Protein AF-A0A815CMQ1-F1 (afdb_monomer_lite)

Organism: NCBI:txid1234261

Foldseek 3Di:
DDPPPDPQDPVNLVVVLVVVVVVLCVPPVPALVSQQVVLVSQCVSCVPDPVSVPDDDSSVVVVCCCCVVVVDDDDDLDDDDDPDPALVRVQVVVVVSCVVVVNPLQPDPFDDDPDCNQVDDPDHTGPLVVDLLSVLVVLLCVVLVVLVVVLVVQCPDPPQDLLNNCVSLVVSLVVLVVCLVVLPSDDVSVVSLVVDDPVSSVVSSVVSSVVSVVVSVVSCVVCVVLVQQSVLCNCVPDPPLLPDDLVSVVSNCVSVVPPDDDSVVVVVVSVQVSVVVVVCVVVVHDPVCVVVVPPPPDPPDPDDDD

Secondary structure (DSSP, 8-state):
---------HHHHHHHHHHHHHHHHHHHTTSHHHHHHHHHHHHHH-TT-HHHHH---HHHHHHHIIIIIS------------S--SHHHHHHHHHHHHHHTT--GGG------S-GGGTSSSS-S-HHHHSHHHHHHHHHHHHHHHHHHHHHHHHTSTT--HHHHHHHHHHHHHHHHHHHHTT---HHHHHHHHHS-HHHHHHHHHHHHHHHHHHHHHHHHHHGGGHHHHHHHGGGG-S-GGG--HHHHHHHHHHHT-TT--HHHHHHHHHHHHHHHHHHHHTT--GGGGGGTS--S---------

Sequence (306 aa):
MDELIIPVGELDKVSAAGTVFVYHGVKHSHSYVSQACTVNIVKKIFPDCTSGHNISCGKTKSHEICCNVLGVKRGLIGFIEQATETAIGIKNMLKGVLTENDVDLKKIVSLGANNTNMNYGCNHSVYFFQSHDGQCVLYFLQNILFDLQRSNLQLQRTNTTIVDLLRIIGSLVTSLQRRIDTNYFGFKSKQILNELPKEKKDALSKSFLTYIQRIIQYITNYFDQNRELYEAVSFLSKTDIDNIEFDCLINCIFALIVDGVELDLLFIDYNEILSTLKIIKRSGRSLRDLTLVLPSGVKNDPTVEN

pLDDT: mean 70.33, std 16.04, range [30.31, 96.0]

Structure (mmCIF, N/CA/C/O backbone):
data_AF-A0A815CMQ1-F1
#
_entry.id   AF-A0A815CMQ1-F1
#
loop_
_atom_site.group_PDB
_atom_site.id
_atom_site.type_symbol
_atom_site.label_atom_id
_atom_site.label_alt_id
_atom_site.label_comp_id
_atom_site.label_asym_id
_atom_site.label_entity_id
_atom_site.label_seq_id
_atom_site.pdbx_PDB_ins_code
_atom_site.Cartn_x
_atom_site.Cartn_y
_atom_site.Cartn_z
_atom_site.occupancy
_atom_site.B_iso_or_equiv
_atom_site.auth_seq_id
_atom_site.auth_comp_id
_atom_site.auth_asym_id
_atom_site.auth_atom_id
_atom_site.pdbx_PDB_model_num
ATOM 1 N N . MET A 1 1 ? 41.322 42.174 9.732 1.00 35.56 1 MET A N 1
ATOM 2 C CA . MET A 1 1 ? 41.006 40.751 9.963 1.00 35.56 1 MET A CA 1
ATOM 3 C C . MET A 1 1 ? 39.825 40.466 9.072 1.00 35.56 1 MET A C 1
ATOM 5 O O . MET A 1 1 ? 38.698 40.706 9.477 1.00 35.56 1 MET A O 1
ATOM 9 N N . ASP A 1 2 ? 40.117 40.106 7.829 1.00 33.75 2 ASP A N 1
ATOM 10 C CA . ASP A 1 2 ? 39.096 39.777 6.845 1.00 33.75 2 ASP A CA 1
ATOM 11 C C . ASP A 1 2 ? 38.682 38.327 7.091 1.00 33.75 2 ASP A C 1
ATOM 13 O O . ASP A 1 2 ? 39.520 37.422 7.058 1.00 33.75 2 ASP A O 1
ATOM 17 N N . GLU A 1 3 ? 37.412 38.119 7.440 1.00 36.62 3 GLU A N 1
ATOM 18 C CA . GLU A 1 3 ? 36.846 36.783 7.582 1.00 36.62 3 GLU A CA 1
ATOM 19 C C . GLU A 1 3 ? 36.929 36.070 6.232 1.00 36.62 3 GLU A C 1
ATOM 21 O O . GLU A 1 3 ? 36.379 36.510 5.221 1.00 36.62 3 GLU A O 1
ATOM 26 N N . LEU A 1 4 ? 37.667 34.965 6.228 1.00 32.72 4 LEU A N 1
ATOM 27 C CA . LEU A 1 4 ? 37.841 34.078 5.093 1.00 32.72 4 LEU A CA 1
ATOM 28 C C . LEU A 1 4 ? 36.477 33.448 4.755 1.00 32.72 4 LEU A C 1
ATOM 30 O O . LEU A 1 4 ? 36.091 32.436 5.338 1.00 32.72 4 LEU A O 1
ATOM 34 N N . ILE A 1 5 ? 35.721 34.057 3.837 1.00 42.12 5 ILE A N 1
ATOM 35 C CA . ILE A 1 5 ? 34.498 33.460 3.288 1.00 42.12 5 ILE A CA 1
ATOM 36 C C . ILE A 1 5 ? 34.929 32.287 2.406 1.00 42.12 5 ILE A C 1
ATOM 38 O O . ILE A 1 5 ? 35.302 32.454 1.245 1.00 42.12 5 ILE A O 1
ATOM 42 N N . ILE A 1 6 ? 34.914 31.089 2.985 1.00 40.53 6 ILE A N 1
ATOM 43 C CA . ILE A 1 6 ? 35.144 29.842 2.261 1.00 40.53 6 ILE A CA 1
ATOM 44 C C . ILE A 1 6 ? 33.941 29.633 1.324 1.00 40.53 6 ILE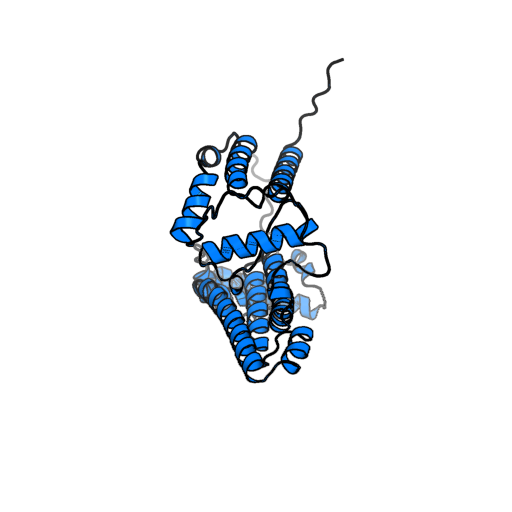 A C 1
ATOM 46 O O . ILE A 1 6 ? 32.801 29.627 1.799 1.00 40.53 6 ILE A O 1
ATOM 50 N N . PRO A 1 7 ? 34.144 29.482 0.004 1.00 44.56 7 PRO A N 1
ATOM 51 C CA . PRO A 1 7 ? 33.051 29.230 -0.921 1.00 44.56 7 PRO A CA 1
ATOM 52 C C . PRO A 1 7 ? 32.410 27.879 -0.592 1.00 44.56 7 PRO A C 1
ATOM 54 O O . PRO A 1 7 ? 33.026 26.826 -0.730 1.00 44.56 7 PRO A O 1
ATOM 57 N N . VAL A 1 8 ? 31.159 27.930 -0.136 1.00 53.69 8 VAL A N 1
ATOM 58 C CA . VAL A 1 8 ? 30.329 26.757 0.152 1.00 53.69 8 VAL A CA 1
ATOM 59 C C . VAL A 1 8 ? 30.129 25.984 -1.154 1.00 53.69 8 VAL A C 1
ATOM 61 O O . VAL A 1 8 ? 29.538 26.518 -2.101 1.00 53.69 8 VAL A O 1
ATOM 64 N N . GLY A 1 9 ? 30.646 24.754 -1.220 1.00 54.78 9 GLY A N 1
ATOM 65 C CA . GLY A 1 9 ? 30.544 23.902 -2.406 1.00 54.78 9 GLY A CA 1
ATOM 66 C C . GLY A 1 9 ? 29.086 23.587 -2.753 1.00 54.78 9 GLY A C 1
ATOM 67 O O . GLY A 1 9 ? 28.202 23.663 -1.898 1.00 54.78 9 GLY A O 1
ATOM 68 N N . GLU A 1 10 ? 28.794 23.216 -4.004 1.00 54.09 10 GLU A N 1
ATOM 69 C CA . GLU A 1 10 ? 27.423 22.843 -4.405 1.00 54.09 10 GLU A CA 1
ATOM 70 C C . GLU A 1 10 ? 26.826 21.743 -3.516 1.00 54.09 10 GLU A C 1
ATOM 72 O O . GLU A 1 10 ? 25.651 21.802 -3.155 1.00 54.09 10 GLU A O 1
ATOM 77 N N . LEU A 1 11 ? 27.654 20.788 -3.087 1.00 46.81 11 LEU A N 1
ATOM 78 C CA . LEU A 1 11 ? 27.257 19.696 -2.201 1.00 46.81 11 LEU A CA 1
ATOM 79 C C . LEU A 1 11 ? 26.764 20.193 -0.828 1.00 46.81 11 LEU A C 1
ATOM 81 O O . LEU A 1 11 ? 25.797 19.661 -0.275 1.00 46.81 11 LEU A O 1
ATOM 85 N N . ASP A 1 12 ? 27.375 21.255 -0.306 1.00 56.06 12 ASP A N 1
ATOM 86 C CA . ASP A 1 12 ? 26.998 21.867 0.969 1.00 56.06 12 ASP A CA 1
ATOM 87 C C . ASP A 1 12 ? 25.706 22.684 0.833 1.00 56.06 12 ASP A C 1
ATOM 89 O O . ASP A 1 12 ? 24.865 22.676 1.735 1.00 56.06 12 ASP A O 1
ATOM 93 N N . LYS A 1 13 ? 25.479 23.323 -0.325 1.00 55.69 13 LYS A N 1
ATOM 94 C CA . LYS A 1 13 ? 24.212 24.010 -0.635 1.00 55.69 13 LYS A CA 1
ATOM 95 C C . LYS A 1 13 ? 23.047 23.026 -0.750 1.00 55.69 13 LYS A C 1
ATOM 97 O O . LYS A 1 13 ? 21.972 23.291 -0.211 1.00 55.69 13 LYS A O 1
ATOM 102 N N . VAL A 1 14 ? 23.261 21.875 -1.390 1.00 54.22 14 VAL A N 1
ATOM 103 C CA . VAL A 1 14 ? 22.263 20.795 -1.494 1.00 54.22 14 VAL A CA 1
ATOM 104 C C . VAL A 1 14 ? 21.955 20.204 -0.116 1.00 54.22 14 VAL A C 1
ATOM 106 O O . VAL A 1 14 ? 20.787 20.015 0.233 1.00 54.22 14 VAL A O 1
ATOM 109 N N . SER A 1 15 ? 22.980 19.986 0.708 1.00 53.97 15 SER A N 1
ATOM 110 C CA . SER A 1 15 ? 22.823 19.473 2.076 1.00 53.97 15 SER A CA 1
ATOM 111 C C . SER A 1 15 ? 22.079 20.460 2.983 1.00 53.97 15 SER A C 1
ATOM 113 O O . SER A 1 15 ? 21.183 20.069 3.741 1.00 53.97 15 SER A O 1
ATOM 115 N N . ALA A 1 16 ? 22.377 21.757 2.867 1.00 61.91 16 ALA A N 1
ATOM 116 C CA . ALA A 1 16 ? 21.662 22.816 3.573 1.00 61.91 16 ALA A CA 1
ATOM 117 C C . ALA A 1 16 ? 20.195 22.911 3.122 1.00 61.91 16 ALA A C 1
ATOM 119 O O . ALA A 1 16 ? 19.297 22.971 3.962 1.00 61.91 16 ALA A O 1
ATOM 120 N N . ALA A 1 17 ? 19.932 22.846 1.814 1.00 61.00 17 ALA A N 1
ATOM 121 C CA . ALA A 1 17 ? 18.579 22.828 1.262 1.00 61.00 17 ALA A CA 1
ATOM 122 C C . ALA A 1 17 ? 17.765 21.632 1.780 1.00 61.00 17 ALA A C 1
ATOM 124 O O . ALA A 1 17 ? 16.649 21.810 2.275 1.00 61.00 17 ALA A O 1
ATOM 125 N N . GLY A 1 18 ? 18.342 20.427 1.739 1.00 52.53 18 GLY A N 1
ATOM 126 C CA . GLY A 1 18 ? 17.726 19.216 2.280 1.00 52.53 18 GLY A CA 1
ATOM 127 C C . GLY A 1 18 ? 17.406 19.345 3.771 1.00 52.53 18 GLY A C 1
ATOM 128 O O . GLY A 1 18 ? 16.288 19.053 4.196 1.00 52.53 18 GLY A O 1
ATOM 129 N N . THR A 1 19 ? 18.341 19.879 4.558 1.00 61.12 19 THR A N 1
ATOM 130 C CA . THR A 1 19 ? 18.153 20.106 6.000 1.00 61.12 19 THR A CA 1
ATOM 131 C C . THR A 1 19 ? 17.042 21.120 6.283 1.00 61.12 19 THR A C 1
ATOM 133 O O . THR A 1 19 ? 16.220 20.901 7.174 1.00 61.12 19 THR A O 1
ATOM 136 N N . VAL A 1 20 ? 16.955 22.201 5.502 1.00 66.19 20 VAL A N 1
ATOM 137 C CA . VAL A 1 20 ? 15.889 23.209 5.624 1.00 66.19 20 VAL A CA 1
ATOM 138 C C . VAL A 1 20 ? 14.520 22.612 5.297 1.00 66.19 20 VAL A C 1
ATOM 140 O O . VAL A 1 20 ? 13.564 22.878 6.025 1.00 66.19 20 VAL A O 1
ATOM 143 N N . PHE A 1 21 ? 14.406 21.761 4.271 1.00 64.62 21 PHE A N 1
ATOM 144 C CA . PHE A 1 21 ? 13.151 21.065 3.966 1.00 64.62 21 PHE A CA 1
ATOM 145 C C . PHE A 1 21 ? 12.743 20.080 5.064 1.00 64.62 21 PHE A C 1
ATOM 147 O O . PHE A 1 21 ? 11.569 20.046 5.436 1.00 64.62 21 PHE A O 1
ATOM 154 N N . VAL A 1 22 ? 13.694 19.323 5.620 1.00 58.47 22 VAL A N 1
ATOM 155 C CA . VAL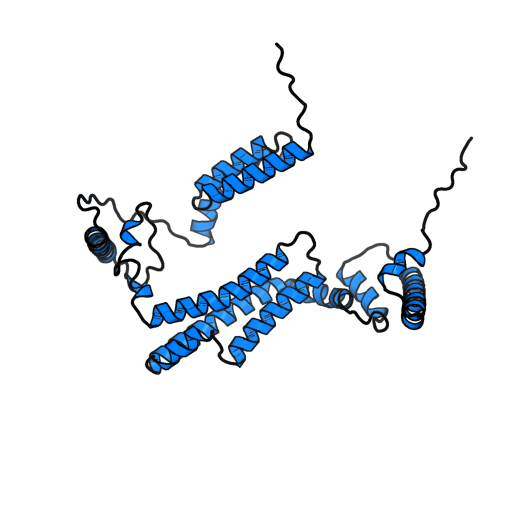 A 1 22 ? 13.437 18.401 6.738 1.00 58.47 22 VAL A CA 1
ATOM 156 C C . VAL A 1 22 ? 12.994 19.174 7.981 1.00 58.47 22 VAL A C 1
ATOM 158 O O . VAL A 1 22 ? 11.966 18.845 8.571 1.00 58.47 22 VAL A O 1
ATOM 161 N N . TYR A 1 23 ? 13.703 20.246 8.346 1.00 65.56 23 TYR A N 1
ATOM 162 C CA . TYR A 1 23 ? 13.331 21.103 9.472 1.00 65.56 23 TYR A CA 1
ATOM 163 C C . TYR A 1 23 ? 11.943 21.722 9.277 1.00 65.56 23 TYR A C 1
ATOM 165 O O . TYR A 1 23 ? 11.101 21.665 10.175 1.00 65.56 23 TYR A O 1
ATOM 173 N N . HIS A 1 24 ? 11.675 22.264 8.086 1.00 63.94 24 HIS A N 1
ATOM 174 C CA . HIS A 1 24 ? 10.390 22.869 7.743 1.00 63.94 24 HIS A CA 1
ATOM 175 C C . HIS A 1 24 ? 9.242 21.853 7.794 1.00 63.94 24 HIS A C 1
ATOM 177 O O . HIS A 1 24 ? 8.204 22.121 8.402 1.00 63.94 24 HIS A O 1
ATOM 183 N N . GLY A 1 25 ? 9.443 20.660 7.228 1.00 55.28 25 GLY A N 1
ATOM 184 C CA . GLY A 1 25 ? 8.478 19.563 7.274 1.00 55.28 25 GLY A CA 1
ATOM 185 C C . GLY A 1 25 ? 8.174 19.107 8.703 1.00 55.28 25 GLY A C 1
ATOM 186 O O . GLY A 1 25 ? 7.009 18.978 9.074 1.00 55.28 25 GLY A O 1
ATOM 187 N N . VAL A 1 26 ? 9.197 18.936 9.543 1.00 58.94 26 VAL A N 1
ATOM 188 C CA . VAL A 1 26 ? 9.023 18.496 10.938 1.00 58.94 26 VAL A CA 1
ATOM 189 C C . VAL A 1 26 ? 8.358 19.574 11.800 1.00 58.94 26 VAL A C 1
ATOM 191 O O . VAL A 1 26 ? 7.485 19.256 12.603 1.00 58.94 26 VAL A O 1
ATOM 194 N N . LYS A 1 27 ? 8.717 20.854 11.636 1.00 55.81 27 LYS A N 1
ATOM 195 C CA . LYS A 1 27 ? 8.181 21.943 12.472 1.00 55.81 27 LYS A CA 1
ATOM 196 C C . LYS A 1 27 ? 6.810 22.457 12.044 1.00 55.81 27 LYS A C 1
ATOM 198 O O . LYS A 1 27 ? 6.057 22.909 12.903 1.00 55.81 27 LYS A O 1
ATOM 203 N N . HIS A 1 28 ? 6.475 22.406 10.755 1.00 60.66 28 HIS A N 1
ATOM 204 C CA . HIS A 1 28 ? 5.278 23.067 10.229 1.00 60.66 28 HIS A CA 1
ATOM 205 C C . HIS A 1 28 ? 4.260 22.129 9.554 1.00 60.66 28 HIS A C 1
ATOM 207 O O . HIS A 1 28 ? 3.240 22.618 9.078 1.00 60.66 28 HIS A O 1
ATOM 213 N N . SER A 1 29 ? 4.432 20.803 9.540 1.00 57.69 29 SER A N 1
ATOM 214 C CA . SER A 1 29 ? 3.569 19.860 8.784 1.00 57.69 29 SER A CA 1
ATOM 215 C C . SER A 1 29 ? 2.053 19.909 9.053 1.00 57.69 29 SER A C 1
ATOM 217 O O . SER A 1 29 ? 1.283 19.404 8.239 1.00 57.69 29 SER A O 1
ATOM 219 N N . HIS A 1 30 ? 1.578 20.547 10.125 1.00 57.31 30 HIS A N 1
ATOM 220 C CA . HIS A 1 30 ? 0.171 20.474 10.543 1.00 57.31 30 HIS A CA 1
ATOM 221 C C . HIS A 1 30 ? -0.747 21.621 10.073 1.00 57.31 30 HIS A C 1
ATOM 223 O O . HIS A 1 30 ? -1.901 21.690 10.494 1.00 57.31 30 HIS A O 1
ATOM 229 N N . SER A 1 31 ? -0.298 22.535 9.203 1.00 67.94 31 SER A N 1
ATOM 230 C CA . SER A 1 31 ? -1.121 23.679 8.763 1.00 67.94 31 SER A CA 1
ATOM 231 C C . SER A 1 31 ? -0.942 24.023 7.288 1.00 67.94 31 SER A C 1
ATOM 233 O O . SER A 1 31 ? 0.154 23.919 6.762 1.00 67.94 31 SER A O 1
ATOM 235 N N . TYR A 1 32 ? -1.977 24.561 6.627 1.00 60.91 32 TYR A N 1
ATOM 236 C CA . TYR A 1 32 ? -1.850 25.120 5.269 1.00 60.91 32 TYR A CA 1
ATOM 237 C C . TYR A 1 32 ? -0.868 26.298 5.194 1.00 60.91 32 TYR A C 1
ATOM 239 O O . TYR A 1 32 ? -0.381 26.634 4.118 1.00 60.91 32 TYR A O 1
ATOM 247 N N . VAL A 1 33 ? -0.549 26.925 6.331 1.00 66.31 33 VAL A N 1
ATOM 248 C CA . VAL A 1 33 ? 0.496 27.955 6.418 1.00 66.31 33 VAL A CA 1
ATOM 249 C C . VAL A 1 33 ? 1.864 27.381 6.044 1.00 66.31 33 VAL A C 1
ATOM 251 O O . VAL A 1 33 ? 2.657 28.075 5.412 1.00 66.31 33 VAL A O 1
ATOM 254 N N . SER A 1 34 ? 2.110 26.098 6.322 1.00 70.00 34 SER A N 1
ATOM 255 C CA . SER A 1 34 ? 3.357 25.437 5.941 1.00 70.00 34 SER A CA 1
ATOM 256 C C . SER A 1 34 ? 3.546 25.388 4.438 1.00 70.00 34 SER A C 1
ATOM 258 O O . SER A 1 34 ? 4.664 25.572 3.981 1.00 70.00 34 SER A O 1
ATOM 260 N N . GLN A 1 35 ? 2.459 25.270 3.673 1.00 69.25 35 GLN A N 1
ATOM 261 C CA . GLN A 1 35 ? 2.492 25.268 2.215 1.00 69.25 35 GLN A CA 1
ATOM 262 C C . GLN A 1 35 ? 2.824 26.652 1.647 1.00 69.25 35 GLN A C 1
ATOM 264 O O . GLN A 1 35 ? 3.520 26.748 0.644 1.00 69.25 35 GLN A O 1
ATOM 269 N N . ALA A 1 36 ? 2.406 27.745 2.298 1.00 73.12 36 ALA A N 1
ATOM 270 C CA . ALA A 1 36 ? 2.882 29.084 1.927 1.00 73.12 36 ALA A CA 1
ATOM 271 C C . ALA A 1 36 ? 4.382 29.254 2.220 1.00 73.12 36 ALA A C 1
ATOM 273 O O . ALA A 1 36 ? 5.123 29.774 1.388 1.00 73.12 36 AL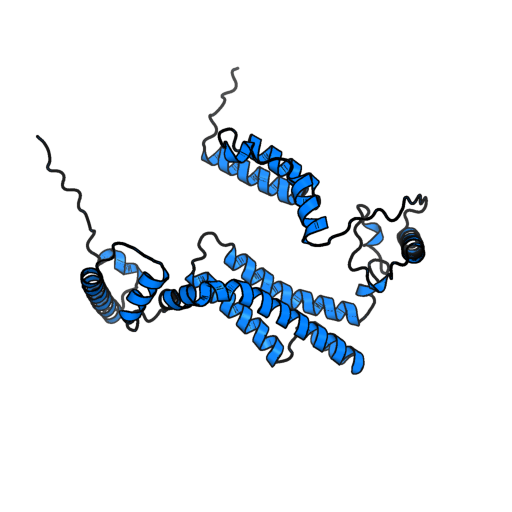A A O 1
ATOM 274 N N . CYS A 1 37 ? 4.840 28.774 3.375 1.00 73.88 37 CYS A N 1
ATOM 275 C CA . CYS A 1 37 ? 6.253 28.801 3.737 1.00 73.88 37 CYS A CA 1
ATOM 276 C C . CYS A 1 37 ? 7.109 27.930 2.802 1.00 73.88 37 CYS A C 1
ATOM 278 O O . CYS A 1 37 ? 8.168 28.383 2.381 1.00 73.88 37 CYS A O 1
ATOM 280 N N . THR A 1 38 ? 6.633 26.746 2.402 1.00 73.81 38 THR A N 1
ATOM 281 C CA . THR A 1 38 ? 7.310 25.863 1.439 1.00 73.81 38 THR A CA 1
ATOM 282 C C . THR A 1 38 ? 7.509 26.570 0.105 1.00 73.81 38 THR A C 1
ATOM 284 O O . THR A 1 38 ? 8.607 26.542 -0.435 1.00 73.81 38 THR A O 1
ATOM 287 N N . VAL A 1 39 ? 6.493 27.279 -0.399 1.00 73.50 39 VAL A N 1
ATOM 288 C CA . VAL A 1 39 ? 6.616 28.067 -1.637 1.00 73.50 39 VAL A CA 1
ATOM 289 C C . VAL A 1 39 ? 7.687 29.155 -1.511 1.00 73.50 39 VAL A C 1
ATOM 291 O O . VAL A 1 39 ? 8.491 29.335 -2.421 1.00 73.50 39 VAL A O 1
ATOM 294 N N . ASN A 1 40 ? 7.756 29.847 -0.372 1.00 76.81 40 ASN A N 1
ATOM 295 C CA . ASN A 1 40 ? 8.790 30.859 -0.135 1.00 76.81 40 ASN A CA 1
ATOM 296 C C . ASN A 1 40 ? 10.195 30.249 -0.005 1.00 76.81 40 ASN A C 1
ATOM 298 O O . ASN A 1 40 ? 11.166 30.853 -0.452 1.00 76.81 40 ASN A O 1
ATOM 302 N N . ILE A 1 41 ? 10.307 29.060 0.591 1.00 74.00 41 ILE A N 1
ATOM 303 C CA . ILE A 1 41 ? 11.564 28.312 0.715 1.00 74.00 41 ILE A CA 1
ATOM 304 C C . ILE A 1 41 ? 12.044 27.845 -0.664 1.00 74.00 41 ILE A C 1
ATOM 306 O O . ILE A 1 41 ? 13.201 28.069 -1.003 1.00 74.00 41 ILE A O 1
ATOM 310 N N . VAL A 1 42 ? 11.154 27.292 -1.493 1.00 66.62 42 VAL A N 1
ATOM 311 C CA . VAL A 1 42 ? 11.461 26.857 -2.867 1.00 66.62 42 VAL A CA 1
ATOM 312 C C . VAL A 1 42 ? 12.024 28.010 -3.700 1.00 66.62 42 VAL A C 1
ATOM 314 O O . VAL A 1 42 ? 13.029 27.830 -4.378 1.00 66.62 42 VAL A O 1
ATOM 317 N N . LYS A 1 43 ? 11.456 29.218 -3.591 1.00 74.00 43 LYS A N 1
ATOM 318 C CA . LYS A 1 43 ? 11.966 30.404 -4.305 1.00 74.00 43 LYS A CA 1
ATOM 319 C C . LYS A 1 43 ? 13.346 30.862 -3.838 1.00 74.00 43 LYS A C 1
ATOM 321 O O . LYS A 1 43 ? 14.089 31.421 -4.632 1.00 74.00 43 LYS A O 1
ATOM 326 N N . LYS A 1 44 ? 13.676 30.655 -2.560 1.00 75.06 44 LYS A N 1
ATOM 327 C CA . LYS A 1 44 ? 14.978 31.031 -1.984 1.00 75.06 44 LYS A CA 1
ATOM 328 C C . LYS A 1 44 ? 16.066 29.997 -2.258 1.00 75.06 44 LYS A C 1
ATOM 330 O O . LYS A 1 44 ? 17.216 30.374 -2.427 1.00 75.06 44 LYS A O 1
ATOM 335 N N . ILE A 1 45 ? 15.708 28.714 -2.267 1.00 66.31 45 ILE A N 1
ATOM 336 C CA . ILE A 1 45 ? 16.641 27.610 -2.524 1.00 66.31 45 ILE A CA 1
ATOM 337 C C . ILE A 1 45 ? 16.946 27.492 -4.021 1.00 66.31 45 ILE A C 1
ATOM 339 O O . ILE A 1 45 ? 18.076 27.186 -4.384 1.00 66.31 45 ILE A O 1
ATOM 343 N N . PHE A 1 46 ? 15.963 27.772 -4.880 1.00 64.94 46 PHE A N 1
ATOM 344 C CA . PHE A 1 46 ? 16.101 27.695 -6.335 1.00 64.94 46 PHE A CA 1
ATOM 345 C C . PHE A 1 46 ? 15.837 29.065 -6.981 1.00 64.94 46 PHE A C 1
ATOM 347 O O . PHE A 1 46 ? 14.796 29.244 -7.622 1.00 64.94 46 PHE A O 1
ATOM 354 N N . PRO A 1 47 ? 16.740 30.048 -6.796 1.00 66.31 47 PRO A N 1
ATOM 355 C CA . PRO A 1 47 ? 16.556 31.398 -7.330 1.00 66.31 47 PRO A CA 1
ATOM 356 C C . PRO A 1 47 ? 16.529 31.421 -8.865 1.00 66.31 47 PRO A C 1
ATOM 358 O O . PRO A 1 47 ? 15.771 32.188 -9.447 1.00 66.31 47 PRO A O 1
ATOM 361 N N . ASP A 1 48 ? 17.269 30.518 -9.512 1.00 65.62 48 ASP A N 1
ATOM 362 C CA . ASP A 1 48 ? 17.402 30.472 -10.975 1.00 65.62 48 ASP A CA 1
ATOM 363 C C . ASP A 1 48 ? 16.307 29.626 -11.657 1.00 65.62 48 ASP A C 1
ATOM 365 O O . ASP A 1 48 ? 16.238 29.528 -12.882 1.00 65.62 48 ASP A O 1
ATOM 369 N N . CYS A 1 49 ? 15.416 29.002 -10.875 1.00 58.00 49 CYS A N 1
ATOM 370 C CA . CYS A 1 49 ? 14.345 28.160 -11.398 1.00 58.00 49 CYS A CA 1
ATOM 371 C C . CYS A 1 49 ? 13.092 28.993 -11.702 1.00 58.00 49 CYS A C 1
ATOM 373 O O . CYS A 1 49 ? 12.269 29.272 -10.822 1.00 58.00 49 CYS A O 1
ATOM 375 N N . THR A 1 50 ? 12.899 29.320 -12.981 1.00 54.84 50 THR A N 1
ATOM 376 C CA . THR A 1 50 ? 11.705 30.009 -13.504 1.00 54.84 50 THR A CA 1
ATOM 377 C C . THR A 1 50 ? 10.405 29.298 -13.120 1.00 54.84 50 THR A C 1
ATOM 379 O O . THR A 1 50 ? 9.459 29.938 -12.654 1.00 54.84 50 THR A O 1
ATOM 382 N N . SER A 1 51 ? 10.368 27.966 -13.208 1.00 49.84 51 SER A N 1
ATOM 383 C CA . SER A 1 51 ? 9.219 27.157 -12.776 1.00 49.84 51 SER A CA 1
ATOM 384 C C . SER A 1 51 ? 8.943 27.285 -11.274 1.00 49.84 51 SER A C 1
ATOM 386 O O . SER A 1 51 ? 7.787 27.406 -10.873 1.00 49.84 51 SER A O 1
ATOM 388 N N . GLY A 1 52 ? 9.985 27.327 -10.437 1.00 51.97 52 GLY A N 1
ATOM 389 C CA . GLY A 1 52 ? 9.871 27.498 -8.984 1.00 51.97 52 GLY A CA 1
ATOM 390 C C . GLY A 1 52 ? 9.369 28.886 -8.576 1.00 51.97 52 GLY A C 1
ATOM 391 O O . GLY A 1 52 ? 8.605 29.015 -7.617 1.00 51.97 52 GLY A O 1
ATOM 392 N N . HIS A 1 53 ? 9.722 29.928 -9.332 1.00 60.53 53 HIS A N 1
ATOM 393 C CA . HIS A 1 53 ? 9.215 31.289 -9.126 1.00 60.53 53 HIS A CA 1
ATOM 394 C C . HIS A 1 53 ? 7.726 31.447 -9.459 1.00 60.53 53 HIS A C 1
ATOM 396 O O . HIS A 1 53 ? 7.023 32.200 -8.771 1.00 60.53 53 HIS A O 1
ATOM 402 N N . ASN A 1 54 ? 7.228 30.671 -10.424 1.00 59.66 54 ASN A N 1
ATOM 403 C CA . ASN A 1 54 ? 5.814 30.637 -10.801 1.00 59.66 54 ASN A CA 1
ATOM 404 C C . ASN A 1 54 ? 4.932 29.886 -9.790 1.00 59.66 54 ASN A C 1
ATOM 406 O O . ASN A 1 54 ? 3.710 30.061 -9.779 1.00 59.66 54 ASN A O 1
ATOM 410 N N . ILE A 1 55 ? 5.525 29.091 -8.891 1.00 60.12 55 ILE A N 1
ATOM 411 C CA . ILE A 1 55 ? 4.784 28.479 -7.789 1.00 60.12 55 ILE A CA 1
ATOM 412 C C . ILE A 1 55 ? 4.353 29.592 -6.824 1.00 60.12 55 ILE A C 1
ATOM 414 O O . ILE A 1 55 ? 5.157 30.310 -6.231 1.00 60.12 55 ILE A O 1
ATOM 418 N N . SER A 1 56 ? 3.044 29.757 -6.671 1.00 67.00 56 SER A N 1
ATOM 419 C CA . SER A 1 56 ? 2.425 30.779 -5.828 1.00 67.00 56 SER A CA 1
ATOM 420 C C . SER A 1 56 ? 1.193 30.223 -5.117 1.00 67.00 56 SER A C 1
ATOM 422 O O . SER A 1 56 ? 0.625 29.198 -5.514 1.00 67.00 56 SER A O 1
ATOM 424 N N . CYS A 1 57 ? 0.781 30.909 -4.048 1.00 60.78 57 CYS A N 1
ATOM 425 C CA . CYS A 1 57 ? -0.482 30.660 -3.349 1.00 60.78 57 CYS A CA 1
ATOM 426 C C . CYS A 1 57 ? -0.642 29.228 -2.795 1.00 60.78 57 CYS A C 1
ATOM 428 O O . CYS A 1 57 ? -1.762 28.729 -2.717 1.00 60.78 57 CYS A O 1
ATOM 430 N N . GLY A 1 58 ? 0.449 28.569 -2.377 1.00 65.38 58 GLY A N 1
ATOM 431 C CA . GLY A 1 58 ? 0.429 27.179 -1.887 1.00 65.38 58 GLY A CA 1
ATOM 432 C C . GLY A 1 58 ? -0.582 26.928 -0.760 1.00 65.38 58 GLY A C 1
ATOM 433 O O . GLY A 1 58 ? -1.283 25.918 -0.776 1.00 65.38 58 GLY A O 1
ATOM 434 N N . LYS A 1 59 ? -0.744 27.889 0.163 1.00 72.62 59 LYS A N 1
ATOM 435 C CA . LYS A 1 59 ? -1.785 27.858 1.207 1.00 72.62 59 LYS A CA 1
ATOM 436 C C . LYS A 1 59 ? -3.196 27.861 0.615 1.00 72.62 59 LYS A C 1
ATOM 438 O O . LYS A 1 59 ? -3.995 27.005 0.975 1.00 72.62 59 LYS A O 1
ATOM 443 N N . THR A 1 60 ? -3.496 28.809 -0.272 1.00 71.12 60 THR A N 1
ATOM 444 C CA . THR A 1 60 ? -4.830 28.978 -0.867 1.00 71.12 60 THR A CA 1
ATOM 445 C C . THR A 1 60 ? -5.196 27.781 -1.738 1.00 71.12 60 THR A C 1
ATOM 447 O O . THR A 1 60 ? -6.266 27.219 -1.572 1.00 71.12 60 THR A O 1
ATOM 450 N N . LYS A 1 61 ? -4.273 27.305 -2.582 1.00 71.25 61 LYS A N 1
ATOM 451 C CA . LYS A 1 61 ? -4.494 26.129 -3.439 1.00 71.25 61 LYS A CA 1
ATOM 452 C C . LYS A 1 61 ? -4.711 24.851 -2.626 1.00 71.25 61 LYS A C 1
ATOM 454 O O . LYS A 1 61 ? -5.639 24.101 -2.902 1.00 71.25 61 LYS A O 1
ATOM 459 N N . SER A 1 62 ? -3.902 24.624 -1.589 1.00 66.44 62 SER A N 1
ATOM 460 C CA . SER A 1 62 ? -4.074 23.460 -0.706 1.00 66.44 62 SER A CA 1
ATOM 461 C C . SER A 1 62 ? -5.388 23.524 0.075 1.00 66.44 62 SER A C 1
ATOM 463 O O . SER A 1 62 ? -6.033 22.500 0.282 1.00 66.44 62 SER A O 1
ATOM 465 N N . HIS A 1 63 ? -5.799 24.724 0.495 1.00 67.25 63 HIS A N 1
ATOM 466 C CA . HIS A 1 63 ? -7.086 24.942 1.147 1.00 67.25 63 HIS A CA 1
ATOM 467 C C . HIS A 1 63 ? -8.256 24.607 0.213 1.00 67.25 63 HIS A C 1
ATOM 469 O O . HIS A 1 63 ? -9.105 23.804 0.587 1.00 67.25 63 HIS A O 1
ATOM 475 N N . GLU A 1 64 ? -8.251 25.146 -1.007 1.00 70.25 64 GLU A N 1
ATOM 476 C CA . GLU A 1 64 ? -9.271 24.891 -2.030 1.00 70.25 64 GLU A CA 1
ATOM 477 C C . GLU A 1 64 ? -9.394 23.400 -2.366 1.00 70.25 64 GLU A C 1
ATOM 479 O O . GLU A 1 64 ? -10.492 22.851 -2.360 1.00 70.25 64 GLU A O 1
ATOM 484 N N . ILE A 1 65 ? -8.271 22.702 -2.565 1.00 63.84 65 ILE A N 1
ATOM 485 C CA . ILE A 1 65 ? -8.275 21.258 -2.841 1.00 63.84 65 ILE A CA 1
ATOM 486 C C . ILE A 1 65 ? -8.871 20.479 -1.661 1.00 63.84 65 ILE A C 1
ATOM 488 O O . ILE A 1 65 ? -9.746 19.633 -1.842 1.00 63.84 65 ILE A O 1
ATOM 492 N N . CYS A 1 66 ? -8.448 20.767 -0.430 1.00 58.81 66 CYS A N 1
ATOM 493 C CA . CYS A 1 66 ? -8.981 20.058 0.730 1.00 58.81 66 CYS A CA 1
ATOM 494 C C . CYS A 1 66 ? -10.473 20.332 0.964 1.00 58.81 66 CYS A C 1
ATOM 496 O O . CYS A 1 66 ? -11.210 19.405 1.298 1.00 58.81 66 CYS A O 1
ATOM 498 N N . CYS A 1 67 ? -10.920 21.577 0.812 1.00 58.97 67 CYS A N 1
ATOM 499 C CA . CYS A 1 67 ? -12.287 21.962 1.148 1.00 58.97 67 CYS A CA 1
ATOM 500 C C . CYS A 1 67 ? -13.286 21.645 0.031 1.00 58.97 67 CYS A C 1
ATOM 502 O O . CYS A 1 67 ? -14.367 21.138 0.328 1.00 58.97 67 CYS A O 1
ATOM 504 N N . ASN A 1 68 ? -12.914 21.874 -1.229 1.00 59.28 68 ASN A N 1
ATOM 505 C CA . ASN A 1 68 ? -13.837 21.778 -2.361 1.00 59.28 68 ASN A CA 1
ATOM 506 C C . ASN A 1 68 ? -13.713 20.466 -3.145 1.00 59.28 68 ASN A C 1
ATOM 508 O O . ASN A 1 68 ? -14.692 20.041 -3.748 1.00 59.28 68 ASN A O 1
ATOM 512 N N . VAL A 1 69 ? -12.559 19.787 -3.100 1.00 56.88 69 VAL A N 1
ATOM 513 C CA . VAL A 1 69 ? -12.364 18.493 -3.787 1.00 56.88 69 VAL A CA 1
ATOM 514 C C . VAL A 1 69 ? -12.478 17.322 -2.813 1.00 56.88 69 VAL A C 1
ATOM 516 O O . VAL A 1 69 ? -13.191 16.362 -3.083 1.00 56.88 69 VAL A O 1
ATOM 519 N N . LEU A 1 70 ? -11.817 17.400 -1.653 1.00 45.41 70 LEU A N 1
ATOM 520 C CA . LEU A 1 70 ? -11.839 16.323 -0.648 1.00 45.41 70 LEU A CA 1
ATOM 521 C C . LEU A 1 70 ? -12.997 16.443 0.358 1.00 45.41 70 LEU A C 1
ATOM 523 O O . LEU A 1 70 ? -13.168 15.566 1.203 1.00 45.41 70 LEU A O 1
ATOM 527 N N . GLY A 1 71 ? -13.777 17.527 0.298 1.00 45.28 71 GLY A N 1
ATOM 528 C CA . GLY A 1 71 ? -14.940 17.751 1.162 1.00 45.28 71 GLY A CA 1
ATOM 529 C C . GLY A 1 71 ? -14.609 18.001 2.640 1.00 45.28 71 GLY A C 1
ATOM 530 O O . GLY A 1 71 ? -15.494 17.907 3.493 1.00 45.28 71 GLY A O 1
ATOM 531 N N . VAL A 1 72 ? -13.353 18.318 2.975 1.00 55.91 72 VAL A N 1
ATOM 532 C CA . VAL A 1 72 ? -12.928 18.604 4.353 1.00 55.91 72 VAL A CA 1
ATOM 533 C C . VAL A 1 72 ? -13.401 20.002 4.745 1.00 55.91 72 VAL A C 1
ATOM 535 O O . VAL A 1 72 ? -12.786 21.009 4.395 1.00 55.91 72 VAL A O 1
ATOM 538 N N . LYS A 1 73 ? -14.491 20.083 5.508 1.00 58.81 73 LYS A N 1
ATOM 539 C CA . LYS A 1 73 ? -15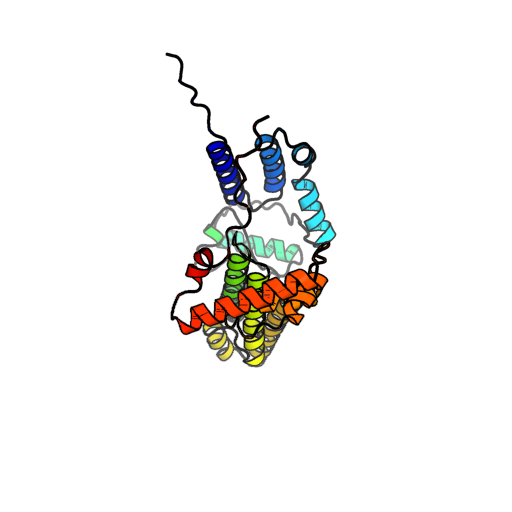.011 21.359 6.013 1.00 58.81 73 LYS A CA 1
ATOM 540 C C . LYS A 1 73 ? -14.282 21.769 7.290 1.00 58.81 73 LYS A C 1
ATOM 542 O O . LYS A 1 73 ? -14.169 20.988 8.231 1.00 58.81 73 LYS A O 1
ATOM 547 N N . ARG A 1 74 ? -13.807 23.015 7.333 1.00 59.91 74 ARG A N 1
ATOM 548 C CA . ARG A 1 74 ? -13.334 23.665 8.562 1.00 59.91 74 ARG A CA 1
ATOM 549 C C . ARG A 1 74 ? -14.419 24.615 9.042 1.00 59.91 74 ARG A C 1
ATOM 551 O O . ARG A 1 74 ? -14.824 25.491 8.288 1.00 59.91 74 ARG A O 1
ATOM 558 N N . GLY A 1 75 ? -14.871 24.434 10.274 1.00 62.31 75 GLY A N 1
ATOM 559 C CA . GLY A 1 75 ? -15.841 25.311 10.918 1.00 62.31 75 GLY A CA 1
ATOM 560 C C . GLY A 1 75 ? -15.298 25.793 12.254 1.00 62.31 75 GLY A C 1
ATOM 561 O O . GLY A 1 75 ? -14.721 25.005 13.004 1.00 62.31 75 GLY A O 1
ATOM 562 N N . LEU A 1 76 ? -15.467 27.083 12.538 1.00 66.50 76 LEU A N 1
ATOM 563 C CA . LEU A 1 76 ? -15.350 27.588 13.898 1.00 66.50 76 LEU A CA 1
ATOM 564 C C . LEU A 1 76 ? -16.686 27.315 14.593 1.00 66.50 76 LEU A C 1
ATOM 566 O O . LEU A 1 76 ? -17.710 27.819 14.148 1.00 66.50 76 LEU A O 1
ATOM 570 N N . ILE A 1 77 ? -16.665 26.494 15.641 1.00 69.12 77 ILE A N 1
ATOM 571 C CA . ILE A 1 77 ? -17.878 26.092 16.371 1.00 69.12 77 ILE A CA 1
ATOM 572 C C . ILE A 1 77 ? -18.247 27.140 17.438 1.00 69.12 77 ILE A C 1
ATOM 574 O O . ILE A 1 77 ? -19.416 27.323 17.751 1.00 69.12 77 ILE A O 1
ATOM 578 N N . GLY A 1 78 ? -17.267 27.887 17.956 1.00 65.31 78 GLY A N 1
ATOM 579 C CA . GLY A 1 78 ? -17.515 28.995 18.874 1.00 65.31 78 GLY A CA 1
ATOM 580 C C . GLY A 1 78 ? -16.236 29.571 19.475 1.00 65.31 78 GLY A C 1
ATOM 581 O O . GLY A 1 78 ? -15.158 28.984 19.353 1.00 65.31 78 GLY A O 1
ATOM 582 N N . PHE A 1 79 ? -16.376 30.722 20.130 1.00 72.31 79 PHE A N 1
ATOM 583 C CA . PHE A 1 79 ? -15.381 31.262 21.053 1.00 72.31 79 PHE A CA 1
ATOM 584 C C . PHE A 1 79 ? -15.832 30.947 22.468 1.00 72.31 79 PHE A C 1
ATOM 586 O O . PHE A 1 79 ? -16.991 31.168 22.810 1.00 72.31 79 PHE A O 1
ATOM 593 N N . ILE A 1 80 ? -14.926 30.400 23.268 1.00 66.00 80 ILE A N 1
ATOM 594 C CA . ILE A 1 80 ? -15.257 29.915 24.600 1.00 66.00 80 ILE A CA 1
ATOM 595 C C . ILE A 1 80 ? -14.235 30.488 25.560 1.00 66.00 80 ILE A C 1
ATOM 597 O O . ILE A 1 80 ? -13.033 30.280 25.396 1.00 66.00 80 ILE A O 1
ATOM 601 N N . GLU A 1 81 ? -14.727 31.213 26.552 1.00 65.00 81 GLU A N 1
ATOM 602 C CA . GLU A 1 81 ? -13.916 31.740 27.633 1.00 65.00 81 GLU A CA 1
ATOM 603 C C . GLU A 1 81 ? -14.063 30.809 28.834 1.00 65.00 81 GLU A C 1
ATOM 605 O O . GLU A 1 81 ? -15.166 30.569 29.325 1.00 65.00 81 GLU A O 1
ATOM 610 N N . GLN A 1 82 ? -12.951 30.225 29.279 1.00 64.00 82 GLN A N 1
ATOM 611 C CA . GLN A 1 82 ? -12.958 29.298 30.399 1.00 64.00 82 GLN A CA 1
ATOM 612 C C . GLN A 1 82 ? -11.821 29.618 31.365 1.00 64.00 82 GLN A C 1
ATOM 614 O O . GLN A 1 82 ? -10.655 29.408 31.057 1.00 64.00 82 GLN A O 1
ATOM 619 N N . ALA A 1 83 ? -12.181 30.068 32.568 1.00 62.06 83 ALA A N 1
ATOM 620 C CA . ALA A 1 83 ? -11.226 30.360 33.638 1.00 62.06 83 ALA A CA 1
ATOM 621 C C . ALA A 1 83 ? -10.628 29.092 34.282 1.00 62.06 83 ALA A C 1
ATOM 623 O O . ALA A 1 83 ? -9.583 29.141 34.925 1.00 62.06 83 ALA A O 1
ATOM 624 N N . THR A 1 84 ? -11.293 27.940 34.139 1.00 62.50 84 THR A N 1
ATOM 625 C CA . THR A 1 84 ? -10.850 26.663 34.712 1.00 62.50 84 THR A CA 1
ATOM 626 C C . THR A 1 84 ? -10.070 25.840 33.686 1.00 62.50 84 THR A C 1
ATOM 628 O O . THR A 1 84 ? -10.666 25.122 32.885 1.00 62.50 84 THR A O 1
ATOM 631 N N . GLU A 1 85 ? -8.740 25.868 33.752 1.00 65.88 85 GLU A N 1
ATOM 632 C CA . GLU A 1 85 ? -7.851 25.103 32.854 1.00 65.88 85 GLU A CA 1
ATOM 633 C C . GLU A 1 85 ? -7.709 23.609 33.224 1.00 65.88 85 GLU A C 1
ATOM 635 O O . GLU A 1 85 ? -6.775 22.921 32.804 1.00 65.88 85 GLU A O 1
ATOM 640 N N . THR A 1 86 ? -8.619 23.070 34.039 1.00 69.94 86 THR A N 1
ATOM 641 C CA . THR A 1 86 ? -8.584 21.655 34.428 1.00 69.94 86 THR A CA 1
ATOM 642 C C . THR A 1 86 ? -9.149 20.768 33.318 1.00 69.94 86 THR A C 1
ATOM 644 O O . THR A 1 86 ? -10.085 21.144 32.611 1.00 69.94 86 THR A O 1
ATOM 647 N N . ALA A 1 87 ? -8.638 19.538 33.200 1.00 64.06 87 ALA A N 1
ATOM 648 C CA . ALA A 1 87 ? -9.080 18.594 32.169 1.00 64.06 87 ALA A CA 1
ATOM 649 C C . ALA A 1 87 ? -10.589 18.269 32.241 1.00 64.06 87 ALA A C 1
ATOM 651 O O . ALA A 1 87 ? -11.268 18.091 31.227 1.00 64.06 87 ALA A O 1
ATOM 652 N N . ILE A 1 88 ? -11.142 18.219 33.456 1.00 68.94 88 ILE A N 1
ATOM 653 C CA . ILE A 1 88 ? -12.575 17.984 33.687 1.00 68.94 88 ILE A CA 1
ATOM 654 C C . ILE A 1 88 ? -13.393 19.195 33.234 1.00 68.94 88 ILE A C 1
ATOM 656 O O . ILE A 1 88 ? -14.400 19.027 32.541 1.00 68.94 88 ILE A O 1
ATOM 660 N N . GLY A 1 89 ? -12.941 20.403 33.588 1.00 72.69 89 GLY A N 1
ATOM 661 C CA . GLY A 1 89 ? -13.582 21.645 33.170 1.00 72.69 89 GLY A CA 1
ATOM 662 C C . GLY A 1 89 ? -13.662 21.734 31.651 1.00 72.69 89 GLY A C 1
ATOM 663 O O . GLY A 1 89 ? -14.743 21.956 31.104 1.00 72.69 89 GLY A O 1
ATOM 664 N N . ILE A 1 90 ? -12.542 21.507 30.967 1.00 73.12 90 ILE A N 1
ATOM 665 C CA . ILE A 1 90 ? -12.464 21.614 29.508 1.00 73.12 90 ILE A CA 1
ATOM 666 C C . ILE A 1 90 ? -13.310 20.523 28.822 1.00 73.12 90 ILE A C 1
ATOM 668 O O . ILE A 1 90 ? -13.998 20.820 27.847 1.00 73.12 90 ILE A O 1
ATOM 672 N N . LYS A 1 91 ? -13.361 19.274 29.324 1.00 73.06 91 LYS A N 1
ATOM 673 C CA . LYS A 1 91 ? -14.248 18.243 28.732 1.00 73.06 91 LYS A CA 1
ATOM 674 C C . LYS A 1 91 ? -15.723 18.599 28.865 1.00 73.06 91 LYS A C 1
ATOM 676 O O . LYS A 1 91 ? -16.470 18.394 27.911 1.00 73.06 91 LYS A O 1
ATOM 681 N N . ASN A 1 92 ? -16.166 19.044 30.040 1.00 76.38 92 ASN A N 1
ATOM 682 C CA . ASN A 1 92 ? -17.579 19.362 30.256 1.00 76.38 92 ASN A CA 1
ATOM 683 C C . ASN A 1 92 ? -18.017 20.522 29.360 1.00 76.38 92 ASN A C 1
ATOM 685 O O . ASN A 1 92 ? -19.082 20.452 28.752 1.00 76.38 92 ASN A O 1
ATOM 689 N N . MET A 1 93 ? -17.144 21.515 29.200 1.00 76.56 93 MET A N 1
ATOM 690 C CA . MET A 1 93 ? -17.325 22.603 28.248 1.00 76.56 93 MET A CA 1
ATOM 691 C C . MET A 1 93 ? -17.413 22.088 26.802 1.00 76.56 93 MET A C 1
ATOM 693 O O . MET A 1 93 ? -18.393 22.376 26.117 1.00 76.56 93 MET A O 1
ATOM 697 N N . LEU A 1 94 ? -16.463 21.253 26.357 1.00 76.56 94 LEU A N 1
ATOM 698 C CA . LEU A 1 94 ? -16.481 20.692 25.001 1.00 76.56 94 LEU A CA 1
ATOM 699 C C . LEU A 1 94 ? -17.763 19.897 24.743 1.00 76.56 94 LEU A C 1
ATOM 701 O O . LEU A 1 94 ? -18.369 20.040 23.688 1.00 76.56 94 LEU A O 1
ATOM 705 N N . LYS A 1 95 ? -18.209 19.085 25.709 1.00 78.38 95 LYS A N 1
ATOM 706 C CA . LYS A 1 95 ? -19.484 18.365 25.605 1.00 78.38 95 LYS A CA 1
ATOM 707 C C . LYS A 1 95 ? -20.668 19.314 25.424 1.00 78.38 95 LYS A C 1
ATOM 709 O O . LYS A 1 95 ? -21.524 19.010 24.599 1.00 78.38 95 LYS A O 1
ATOM 714 N N . GLY A 1 96 ? -20.716 20.415 26.174 1.00 79.69 96 GLY A N 1
ATOM 715 C CA . GLY A 1 96 ? -21.759 21.435 26.048 1.00 79.69 96 GLY A CA 1
ATOM 716 C C . GLY A 1 96 ? -21.800 22.010 24.636 1.00 79.69 96 GLY A C 1
ATOM 717 O O . GLY A 1 96 ? -22.791 21.835 23.937 1.00 79.69 96 GLY A O 1
ATOM 718 N N . VAL A 1 97 ? -20.672 22.547 24.167 1.00 80.44 97 VAL A N 1
ATOM 719 C CA . VAL A 1 97 ? -20.574 23.175 22.839 1.00 80.44 97 VAL A CA 1
ATOM 720 C C . VAL A 1 97 ? -20.873 22.202 21.701 1.00 80.44 97 VAL A C 1
ATOM 722 O O . VAL A 1 97 ? -21.545 22.558 20.737 1.00 80.44 97 VAL A O 1
ATOM 725 N N . LEU A 1 98 ? -20.412 20.956 21.800 1.00 80.06 98 LEU A N 1
ATOM 726 C CA . LEU A 1 98 ? -20.711 19.938 20.793 1.00 80.06 98 LEU A CA 1
ATOM 727 C C . LEU A 1 98 ? -22.202 19.583 20.768 1.00 80.06 98 LEU A C 1
ATOM 729 O O . LEU A 1 98 ? -22.769 19.442 19.691 1.00 80.06 98 LEU A O 1
ATOM 733 N N . THR A 1 99 ? -22.840 19.492 21.938 1.00 82.06 99 THR A N 1
ATOM 734 C CA . THR A 1 99 ? -24.281 19.214 22.047 1.00 82.06 99 THR A CA 1
ATOM 735 C C . THR A 1 99 ? -25.111 20.379 21.504 1.00 82.06 99 THR A C 1
ATOM 737 O O . THR A 1 99 ? -26.061 20.152 20.764 1.00 82.06 99 THR A O 1
ATOM 740 N N . GLU A 1 100 ? -24.725 21.620 21.808 1.00 83.56 100 GLU A N 1
ATOM 741 C CA . GLU A 1 100 ? -25.368 22.838 21.289 1.00 83.56 100 GLU A CA 1
ATOM 742 C C . GLU A 1 100 ? -25.307 22.940 19.760 1.00 83.56 100 GLU A C 1
ATOM 744 O O . GLU A 1 100 ? -26.196 23.519 19.142 1.00 83.56 100 GLU A O 1
ATOM 749 N N . ASN A 1 101 ? -24.278 22.354 19.144 1.00 79.88 101 ASN A N 1
ATOM 750 C CA . ASN A 1 101 ? -24.067 22.375 17.698 1.00 79.88 101 ASN A CA 1
ATOM 751 C C . ASN A 1 101 ? -24.482 21.066 16.998 1.00 79.88 101 ASN A C 1
ATOM 753 O O . ASN A 1 101 ? -24.074 20.831 15.861 1.00 79.88 101 ASN A O 1
ATOM 757 N N . ASP A 1 102 ? -25.260 20.206 17.668 1.00 82.38 102 ASP A N 1
ATOM 758 C CA . ASP A 1 102 ? -25.734 18.907 17.153 1.00 82.38 102 ASP A CA 1
ATOM 759 C C . ASP A 1 102 ? -24.600 17.979 16.653 1.00 82.38 102 ASP A C 1
ATOM 761 O O . ASP A 1 102 ? -24.742 17.159 15.740 1.00 82.38 102 ASP A O 1
ATOM 765 N N . VAL A 1 103 ? -23.416 18.102 17.263 1.00 77.44 103 VAL A N 1
ATOM 766 C CA . VAL A 1 103 ? -22.261 17.251 16.975 1.00 77.44 103 VAL A CA 1
ATOM 767 C C . VAL A 1 103 ? -22.224 16.104 17.976 1.00 77.44 103 VAL A C 1
ATOM 769 O O . VAL A 1 103 ? -21.795 16.248 19.121 1.00 77.44 103 VAL A O 1
ATOM 772 N N . ASP A 1 104 ? -22.627 14.919 17.519 1.00 73.75 104 ASP A N 1
ATOM 773 C CA . ASP A 1 104 ? -22.527 13.696 18.316 1.00 73.75 104 ASP A CA 1
ATOM 774 C C . ASP A 1 104 ? -21.061 13.402 18.686 1.00 73.75 104 ASP A C 1
ATOM 776 O O . ASP A 1 104 ? -20.214 13.138 17.827 1.00 73.75 104 ASP A O 1
ATOM 780 N N . LEU A 1 105 ? -20.779 13.377 19.992 1.00 65.94 105 LEU A N 1
ATOM 781 C CA . LEU A 1 105 ? -19.482 13.016 20.571 1.00 65.94 105 LEU A CA 1
ATOM 782 C C . LEU A 1 105 ? -18.943 11.673 20.063 1.00 65.94 105 LEU A C 1
ATOM 784 O O . LEU A 1 105 ? -17.728 11.489 20.014 1.00 65.94 105 LEU A O 1
ATOM 788 N N . LYS A 1 106 ? -19.814 10.734 19.673 1.00 63.38 106 LYS A N 1
ATOM 789 C CA . LYS A 1 106 ? -19.412 9.431 19.119 1.00 63.38 106 LYS A CA 1
ATOM 790 C C . LYS A 1 106 ? -18.798 9.535 17.723 1.00 63.38 106 LYS A C 1
ATOM 792 O O . LYS A 1 106 ? -18.099 8.618 17.304 1.00 63.38 106 LYS A O 1
ATOM 797 N N . LYS A 1 107 ? -19.046 10.634 17.006 1.00 62.53 107 LYS A N 1
ATOM 798 C CA . LYS A 1 107 ? -18.491 10.901 15.671 1.00 62.53 107 LYS A CA 1
ATOM 799 C C . LYS A 1 107 ? -17.140 11.623 15.728 1.00 62.53 107 LYS A C 1
ATOM 801 O O . LYS A 1 107 ? -16.538 11.873 14.687 1.00 62.53 107 LYS A O 1
ATOM 806 N N . ILE A 1 108 ? -16.646 11.949 16.925 1.00 61.62 108 ILE A N 1
ATOM 807 C CA . ILE A 1 108 ? -15.366 12.633 17.117 1.00 61.62 108 ILE A CA 1
ATOM 808 C C . ILE A 1 108 ? -14.240 11.608 17.169 1.00 61.62 108 ILE A C 1
ATOM 810 O O . ILE A 1 108 ? -14.165 10.781 18.076 1.00 61.62 108 ILE A O 1
ATOM 814 N N . VAL A 1 109 ? -13.343 11.698 16.189 1.00 54.06 109 VAL A N 1
ATOM 815 C CA . VAL A 1 109 ? -12.219 10.766 16.031 1.00 54.06 109 VAL A CA 1
ATOM 816 C C . VAL A 1 109 ? -10.987 11.228 16.815 1.00 54.06 109 VAL A C 1
ATOM 818 O O . VAL A 1 109 ? -10.238 10.402 17.332 1.00 54.06 109 VAL A O 1
ATOM 821 N N . SER A 1 110 ? -10.770 12.540 16.939 1.00 59.75 110 SER A N 1
ATOM 822 C CA . SER A 1 110 ? -9.630 13.102 17.667 1.00 59.75 110 SER A CA 1
ATOM 823 C C . SER A 1 110 ? -9.904 14.523 18.169 1.00 59.75 110 SER A C 1
ATOM 825 O O . SER A 1 110 ? -10.717 15.254 17.606 1.00 59.75 110 SER A O 1
ATOM 827 N N . LEU A 1 111 ? -9.211 14.908 19.244 1.00 62.59 111 LEU A N 1
ATOM 828 C CA . LEU A 1 111 ? -9.164 16.270 19.777 1.00 62.59 111 LEU A CA 1
ATOM 829 C C . LEU A 1 111 ? -7.693 16.690 19.855 1.00 62.59 111 LEU A C 1
ATOM 831 O O . LEU A 1 111 ? -6.864 15.935 20.360 1.00 62.59 111 LEU A O 1
ATOM 835 N N . GLY A 1 112 ? -7.368 17.874 19.339 1.00 57.97 112 GLY A N 1
ATOM 836 C CA . GLY A 1 112 ? -6.019 18.436 19.386 1.00 57.97 112 GLY A CA 1
ATOM 837 C C . GLY A 1 112 ? -6.027 19.776 20.110 1.00 57.97 112 GLY A C 1
ATOM 838 O O . GLY A 1 112 ? -6.810 20.653 19.759 1.00 57.97 112 GLY A O 1
ATOM 839 N N . ALA A 1 113 ? -5.154 19.937 21.101 1.00 64.25 113 ALA A N 1
ATOM 840 C CA . ALA A 1 113 ? -4.918 21.196 21.800 1.00 64.25 113 ALA A CA 1
ATOM 841 C C . ALA A 1 113 ? -3.414 21.362 22.060 1.00 64.25 113 ALA A C 1
ATOM 843 O O . ALA A 1 113 ? -2.680 20.377 22.126 1.00 64.25 113 ALA A O 1
ATOM 844 N N . ASN A 1 114 ? -2.956 22.607 22.209 1.00 51.22 114 ASN A N 1
ATOM 845 C CA . ASN A 1 114 ? -1.581 22.922 22.610 1.00 51.22 114 ASN A CA 1
ATOM 846 C C . ASN A 1 114 ? -1.304 22.580 24.088 1.00 51.22 114 ASN A C 1
ATOM 848 O O . ASN A 1 114 ? -0.144 22.424 24.459 1.00 51.22 114 ASN A O 1
ATOM 852 N N . ASN A 1 115 ? -2.350 22.444 24.912 1.00 52.31 115 ASN A N 1
ATOM 853 C CA . ASN A 1 115 ? -2.239 22.114 26.328 1.00 52.31 115 ASN A CA 1
ATOM 854 C C . ASN A 1 115 ? -2.480 20.608 26.573 1.00 52.31 115 ASN A C 1
ATOM 856 O O . ASN A 1 115 ? -3.582 20.086 26.390 1.00 52.31 115 ASN A O 1
ATOM 860 N N . THR A 1 116 ? -1.423 19.903 26.985 1.00 47.72 116 THR A N 1
ATOM 861 C CA . THR A 1 116 ? -1.350 18.435 27.128 1.00 47.72 116 THR A CA 1
ATOM 862 C C . THR A 1 116 ? -2.202 17.881 28.276 1.00 47.72 116 THR A C 1
ATOM 864 O O . THR A 1 116 ? -2.426 16.675 28.342 1.00 47.72 116 THR A O 1
ATOM 867 N N . ASN A 1 117 ? -2.718 18.732 29.170 1.00 50.62 117 ASN A N 1
ATOM 868 C CA . ASN A 1 117 ? -3.428 18.290 30.376 1.00 50.62 117 ASN A CA 1
ATOM 869 C C . ASN A 1 117 ? -4.761 17.570 30.077 1.00 50.62 117 ASN A C 1
ATOM 871 O O . ASN A 1 117 ? -5.198 16.729 30.852 1.00 50.62 117 ASN A O 1
ATOM 875 N N . MET A 1 118 ? -5.379 17.822 28.916 1.00 49.72 118 MET A N 1
ATOM 876 C CA . MET A 1 118 ? -6.538 17.051 28.425 1.00 49.72 118 MET A CA 1
ATOM 877 C C . MET A 1 118 ? -6.190 15.614 28.009 1.00 49.72 118 MET A C 1
ATOM 879 O O . MET A 1 118 ? -7.063 14.748 27.977 1.00 49.72 118 MET A O 1
ATOM 883 N N . ASN A 1 119 ? -4.918 15.367 27.684 1.00 46.25 119 ASN A N 1
ATOM 884 C CA . ASN A 1 119 ? -4.394 14.074 27.247 1.00 46.25 119 ASN A CA 1
ATOM 885 C C . ASN A 1 119 ? -3.709 13.296 28.382 1.00 46.25 119 ASN A C 1
ATOM 887 O O . ASN A 1 119 ? -3.318 12.151 28.166 1.00 46.25 119 ASN A O 1
ATOM 891 N N . TYR A 1 120 ? -3.547 13.899 29.565 1.00 39.41 120 TYR A N 1
ATOM 892 C CA . TYR A 1 120 ? -2.852 13.299 30.700 1.00 39.41 120 TYR A CA 1
ATOM 893 C C . TYR A 1 120 ? -3.796 13.168 31.899 1.00 39.41 120 TYR A C 1
ATOM 895 O O . TYR A 1 120 ? -4.138 14.139 32.566 1.00 39.41 120 TYR A O 1
ATOM 903 N N . GLY A 1 121 ? -4.237 11.939 32.164 1.00 44.41 121 GLY A N 1
ATOM 904 C CA . GLY A 1 121 ? -5.118 11.606 33.279 1.00 44.41 121 GLY A CA 1
ATOM 905 C C . GLY A 1 121 ? -5.929 10.346 32.996 1.00 44.41 121 GLY A C 1
ATOM 906 O O . GLY A 1 121 ? -6.251 10.045 31.850 1.00 44.41 121 GLY A O 1
ATOM 907 N N . CYS A 1 122 ? -6.286 9.608 34.048 1.00 40.03 122 CYS A N 1
ATOM 908 C CA . CYS A 1 122 ? -7.029 8.339 34.002 1.00 40.03 122 CYS A CA 1
ATOM 909 C C . CYS A 1 122 ? -8.446 8.438 33.407 1.00 40.03 122 CYS A C 1
ATOM 911 O O . CYS A 1 122 ? -9.158 7.445 33.325 1.00 40.03 122 CYS A O 1
ATOM 913 N N . ASN A 1 123 ? -8.849 9.615 32.943 1.00 47.56 123 ASN A N 1
ATOM 914 C CA . ASN A 1 123 ? -10.022 9.830 32.125 1.00 47.56 123 ASN A CA 1
ATOM 915 C C . ASN A 1 123 ? -9.765 11.097 31.266 1.00 47.56 123 ASN A C 1
ATOM 917 O O . ASN A 1 123 ? -9.175 12.036 31.793 1.00 47.56 123 ASN A O 1
ATOM 921 N N . HIS A 1 124 ? -10.362 11.194 30.066 1.00 50.62 124 HIS A N 1
ATOM 922 C CA . HIS A 1 124 ? -10.753 12.447 29.360 1.00 50.62 124 HIS A CA 1
ATOM 923 C C . HIS A 1 124 ? -10.124 12.802 27.984 1.00 50.62 124 HIS A C 1
ATOM 925 O O . HIS A 1 124 ? -10.499 13.846 27.453 1.00 50.62 124 HIS A O 1
ATOM 931 N N . SER A 1 125 ? -9.397 11.913 27.291 1.00 41.59 125 SER A N 1
ATOM 932 C CA . SER A 1 125 ? -9.307 11.963 25.814 1.00 41.59 125 SER A CA 1
ATOM 933 C C . SER A 1 125 ? -10.113 10.814 25.181 1.00 41.59 125 SER A C 1
ATOM 935 O O . SER A 1 125 ? -9.852 9.640 25.400 1.00 41.59 125 SER A O 1
ATOM 937 N N . VAL A 1 126 ? -11.162 11.208 24.446 1.00 45.66 126 VAL A N 1
ATOM 938 C CA . VAL A 1 126 ? -12.041 10.441 23.534 1.00 45.66 126 VAL A CA 1
ATOM 939 C C . VAL A 1 126 ? -12.738 9.195 24.119 1.00 45.66 126 VAL A C 1
ATOM 941 O O . VAL A 1 126 ? -12.127 8.170 24.393 1.00 45.66 126 VAL A O 1
ATOM 944 N N . TYR A 1 127 ? -14.075 9.240 24.199 1.00 40.16 127 TYR A N 1
ATOM 945 C CA . TYR A 1 127 ? -14.955 8.103 24.545 1.00 40.16 127 TYR A CA 1
ATOM 946 C C . TYR A 1 127 ? -14.636 6.819 23.748 1.00 40.16 127 TYR A C 1
ATOM 948 O O . TYR A 1 127 ? -14.845 5.711 24.235 1.00 40.16 127 TYR A O 1
ATOM 956 N N . PHE A 1 128 ? -14.079 6.976 22.544 1.00 41.09 128 PHE A N 1
ATOM 957 C CA . PHE A 1 128 ? -13.531 5.906 21.716 1.00 41.09 128 PHE A CA 1
ATOM 958 C C . PHE A 1 128 ? -12.522 5.025 22.478 1.00 41.09 128 PHE A C 1
ATOM 960 O O . PHE A 1 128 ? -12.671 3.807 22.470 1.00 41.09 128 PHE A O 1
ATOM 967 N N . PHE A 1 129 ? -11.581 5.611 23.231 1.00 42.41 129 PHE A N 1
ATOM 968 C CA . PHE A 1 129 ? -10.589 4.865 24.023 1.00 42.41 129 PHE A CA 1
ATOM 969 C C . PHE A 1 129 ? -11.164 4.216 25.292 1.00 42.41 129 PHE A C 1
ATOM 971 O O . PHE A 1 129 ? -10.512 3.358 25.876 1.00 42.41 129 PHE A O 1
ATOM 978 N N . GLN A 1 130 ? -12.366 4.612 25.731 1.00 41.97 130 GLN A N 1
ATOM 979 C CA . GLN A 1 130 ? -13.017 4.055 26.927 1.00 41.97 130 GLN A CA 1
ATOM 980 C C . GLN A 1 130 ? -13.914 2.849 26.613 1.00 41.97 130 GLN A C 1
ATOM 982 O O . GLN A 1 130 ? -14.290 2.107 27.517 1.00 41.97 130 GLN A O 1
ATOM 987 N N . SER A 1 131 ? -14.270 2.642 25.344 1.00 51.66 131 SER A N 1
ATOM 988 C CA . SER A 1 131 ? -15.041 1.475 24.912 1.00 51.66 131 SER A CA 1
ATOM 989 C C . SER A 1 131 ? -14.113 0.306 24.567 1.00 51.66 131 SER A C 1
ATOM 991 O O . SER A 1 131 ? -13.133 0.495 23.842 1.00 51.66 131 SER A O 1
ATOM 993 N N . HIS A 1 132 ? -14.444 -0.912 25.019 1.00 55.72 132 HIS A N 1
ATOM 994 C CA . HIS A 1 132 ? -13.748 -2.136 24.583 1.00 55.72 132 HIS A CA 1
ATOM 995 C C . HIS A 1 132 ? -13.715 -2.252 23.046 1.00 55.72 132 HIS A C 1
ATOM 997 O O . HIS A 1 132 ? -12.725 -2.701 22.467 1.00 55.72 132 HIS A O 1
ATOM 1003 N N . ASP A 1 133 ? -14.761 -1.746 22.387 1.00 62.19 133 ASP A N 1
ATOM 1004 C CA . ASP A 1 133 ? -14.883 -1.674 20.932 1.00 62.19 133 ASP A CA 1
ATOM 1005 C C . ASP A 1 133 ? -13.770 -0.804 20.307 1.00 62.19 133 ASP A C 1
ATOM 1007 O O . ASP A 1 133 ? -13.088 -1.237 19.379 1.00 62.19 133 ASP A O 1
ATOM 1011 N N . GLY A 1 134 ? -13.519 0.400 20.831 1.00 61.41 134 GLY A N 1
ATOM 1012 C CA . GLY A 1 134 ? -12.483 1.293 20.302 1.00 61.41 134 GLY A CA 1
ATOM 1013 C C . GLY A 1 134 ? -11.059 0.812 20.584 1.00 61.41 134 GLY A C 1
ATOM 1014 O O . GLY A 1 134 ? -10.193 0.927 19.716 1.00 61.41 134 GLY A O 1
ATOM 1015 N N . GLN A 1 135 ? -10.817 0.167 21.732 1.00 63.62 135 GLN A N 1
ATOM 1016 C CA . GLN A 1 135 ? -9.531 -0.492 21.996 1.00 63.62 135 GLN A CA 1
ATOM 1017 C C . GLN A 1 135 ? -9.253 -1.614 20.982 1.00 63.62 135 GLN A C 1
ATOM 1019 O O . GLN A 1 135 ? -8.133 -1.735 20.477 1.00 63.62 135 GLN A O 1
ATOM 1024 N N . CYS A 1 136 ? -10.278 -2.393 20.626 1.00 72.31 136 CYS A N 1
ATOM 1025 C CA . CYS A 1 136 ? -10.176 -3.405 19.579 1.00 72.31 136 CYS A CA 1
ATOM 1026 C C . CYS A 1 136 ? -9.829 -2.793 18.212 1.00 72.31 136 CYS A C 1
ATOM 1028 O O . CYS A 1 136 ? -8.957 -3.307 17.508 1.00 72.31 136 CYS A O 1
ATOM 1030 N N . VAL A 1 137 ? -10.482 -1.688 17.836 1.00 72.00 137 VAL A N 1
ATOM 1031 C CA . VAL A 1 137 ? -10.222 -0.986 16.566 1.00 72.00 137 VAL A CA 1
ATOM 1032 C C . VAL A 1 137 ? -8.783 -0.470 16.503 1.00 72.00 137 VAL A C 1
ATOM 1034 O O . VAL A 1 137 ? -8.140 -0.578 15.462 1.00 72.00 137 VAL A O 1
ATOM 1037 N N . LEU A 1 138 ? -8.238 0.045 17.604 1.00 69.31 138 LEU A N 1
ATOM 1038 C CA . LEU A 1 138 ? -6.861 0.546 17.642 1.00 69.31 138 LEU A CA 1
ATOM 1039 C C . LEU A 1 138 ? -5.830 -0.558 17.447 1.00 69.31 138 LEU A C 1
ATOM 1041 O O . LEU A 1 138 ? -4.883 -0.366 16.689 1.00 69.31 138 LEU A O 1
ATOM 1045 N N . TYR A 1 139 ? -6.012 -1.717 18.085 1.00 72.75 139 TYR A N 1
ATOM 1046 C CA . TYR A 1 139 ? -5.108 -2.847 17.867 1.00 72.75 139 TYR A CA 1
ATOM 1047 C C . TYR A 1 139 ? -5.192 -3.388 16.442 1.00 72.75 139 TYR A C 1
ATOM 1049 O O . TYR A 1 139 ? -4.165 -3.756 15.866 1.00 72.75 139 TYR A O 1
ATOM 1057 N N . PHE A 1 140 ? -6.386 -3.373 15.849 1.00 79.06 140 PHE A N 1
ATOM 1058 C CA . PHE A 1 140 ? -6.563 -3.690 14.440 1.00 79.06 140 PHE A CA 1
ATOM 1059 C C . PHE A 1 140 ? -5.794 -2.705 13.550 1.00 79.06 140 PHE A C 1
ATOM 1061 O O . PHE A 1 140 ? -4.971 -3.129 12.736 1.00 79.06 140 PHE A O 1
ATOM 1068 N N . LEU A 1 141 ? -5.992 -1.398 13.750 1.00 73.25 141 LEU A N 1
ATOM 1069 C CA . LEU A 1 141 ? -5.303 -0.358 12.987 1.00 73.25 141 LEU A CA 1
ATOM 1070 C C . LEU A 1 141 ? -3.790 -0.444 13.166 1.00 73.25 141 LEU A C 1
ATOM 1072 O O . LEU A 1 141 ? -3.071 -0.413 12.178 1.00 73.25 141 LEU A O 1
ATOM 1076 N N . GLN A 1 142 ? -3.293 -0.626 14.389 1.00 74.06 142 GLN A N 1
ATOM 1077 C CA . GLN A 1 142 ? -1.865 -0.798 14.650 1.00 74.06 142 GLN A CA 1
ATOM 1078 C C . GLN A 1 142 ? -1.282 -1.965 13.843 1.00 74.06 142 GLN A C 1
ATOM 1080 O O . GLN A 1 142 ? -0.169 -1.867 13.330 1.00 74.06 142 GLN A O 1
ATOM 1085 N N . ASN A 1 143 ? -2.027 -3.064 13.714 1.00 82.06 143 ASN A N 1
ATOM 1086 C CA . ASN A 1 143 ? -1.564 -4.235 12.987 1.00 82.06 143 ASN A CA 1
ATOM 1087 C C . ASN A 1 143 ? -1.579 -4.037 11.463 1.00 82.06 143 ASN A C 1
ATOM 1089 O O . ASN A 1 143 ? -0.620 -4.424 10.801 1.00 82.06 143 ASN A O 1
ATOM 1093 N N . ILE A 1 144 ? -2.630 -3.422 10.914 1.00 79.81 144 ILE A N 1
ATOM 1094 C CA . ILE A 1 144 ? -2.742 -3.178 9.468 1.00 79.81 144 ILE A CA 1
ATOM 1095 C C . ILE A 1 144 ? -1.827 -2.035 9.018 1.00 79.81 144 ILE A C 1
ATOM 1097 O O . ILE A 1 144 ? -1.111 -2.172 8.028 1.00 79.81 144 ILE A O 1
ATOM 1101 N N . LEU A 1 145 ? -1.798 -0.923 9.755 1.00 75.69 145 LEU A N 1
ATOM 1102 C CA . LEU A 1 145 ? -0.977 0.241 9.419 1.00 75.69 145 LEU A CA 1
ATOM 1103 C C . LEU A 1 145 ? 0.515 -0.085 9.443 1.00 75.69 145 LEU A C 1
ATOM 1105 O O . LEU A 1 145 ? 1.263 0.505 8.671 1.00 75.69 145 LEU A O 1
ATOM 1109 N N . PHE A 1 146 ? 0.954 -1.033 10.274 1.00 77.75 146 PHE A N 1
ATOM 1110 C CA . PHE A 1 146 ? 2.341 -1.490 10.258 1.00 77.75 146 PHE A CA 1
ATOM 1111 C C . PHE A 1 146 ? 2.729 -2.117 8.909 1.00 77.75 146 PHE A C 1
ATOM 1113 O O . PHE A 1 146 ? 3.753 -1.744 8.336 1.00 77.75 146 PHE A O 1
ATOM 1120 N N . ASP A 1 147 ? 1.900 -3.016 8.368 1.00 76.25 147 ASP A N 1
ATOM 1121 C CA . ASP A 1 147 ? 2.149 -3.654 7.066 1.00 76.25 147 ASP A CA 1
ATOM 1122 C C . ASP A 1 147 ? 2.106 -2.635 5.915 1.00 76.25 147 ASP A C 1
ATOM 1124 O O . ASP A 1 147 ? 2.956 -2.663 5.016 1.00 76.25 147 ASP A O 1
ATOM 1128 N N . LEU A 1 148 ? 1.158 -1.693 5.970 1.00 77.81 148 LEU A N 1
ATOM 1129 C CA . LEU A 1 148 ? 1.053 -0.604 4.995 1.00 77.81 148 LEU A CA 1
ATOM 1130 C C . LEU A 1 148 ? 2.273 0.316 5.046 1.00 77.81 148 LEU A C 1
ATOM 1132 O O . LEU A 1 148 ? 2.881 0.591 4.014 1.00 77.81 148 LEU A O 1
ATOM 1136 N N . GLN A 1 149 ? 2.674 0.750 6.242 1.00 75.94 149 GLN A N 1
ATOM 1137 C CA . GLN A 1 149 ? 3.812 1.644 6.422 1.00 75.94 149 GLN A CA 1
ATOM 1138 C C . GLN A 1 149 ? 5.119 0.978 6.004 1.00 75.94 149 GLN A C 1
ATOM 1140 O O . GLN A 1 149 ? 5.949 1.608 5.350 1.00 75.94 149 GLN A O 1
ATOM 1145 N N . ARG A 1 150 ? 5.302 -0.304 6.335 1.00 79.44 150 ARG A N 1
ATOM 1146 C CA . ARG A 1 150 ? 6.471 -1.074 5.903 1.00 79.44 150 ARG A CA 1
ATOM 1147 C C . ARG A 1 150 ? 6.581 -1.104 4.379 1.00 79.44 150 ARG A C 1
ATOM 1149 O O . ARG A 1 150 ? 7.667 -0.872 3.855 1.00 79.44 150 ARG A O 1
ATOM 1156 N N . SER A 1 151 ? 5.476 -1.368 3.688 1.00 83.50 151 SER A N 1
ATOM 1157 C CA . SER A 1 151 ? 5.439 -1.413 2.222 1.00 83.50 151 SER A CA 1
ATOM 1158 C C . SER A 1 151 ? 5.677 -0.025 1.619 1.00 83.50 151 SER A C 1
ATOM 1160 O O . SER A 1 151 ? 6.482 0.121 0.706 1.00 83.50 151 SER A O 1
ATOM 1162 N N . ASN A 1 152 ? 5.073 1.017 2.196 1.00 79.31 152 ASN A N 1
ATOM 1163 C CA . ASN A 1 152 ? 5.271 2.406 1.780 1.00 79.31 152 ASN A CA 1
ATOM 1164 C C . ASN A 1 152 ? 6.745 2.839 1.891 1.00 79.31 152 ASN A C 1
ATOM 1166 O O . ASN A 1 152 ? 7.312 3.380 0.948 1.00 79.31 152 ASN A O 1
ATOM 1170 N N . LEU A 1 153 ? 7.411 2.518 3.005 1.00 75.69 153 LEU A N 1
ATOM 1171 C CA . LEU A 1 153 ? 8.841 2.795 3.182 1.00 75.69 153 LEU A CA 1
ATOM 1172 C C . LEU A 1 153 ? 9.722 2.039 2.182 1.00 75.69 153 LEU A C 1
ATOM 1174 O O . LEU A 1 153 ? 10.789 2.528 1.822 1.00 75.69 153 LEU A O 1
ATOM 1178 N N . GLN A 1 154 ? 9.315 0.844 1.746 1.00 78.44 154 GLN A N 1
ATOM 1179 C CA . GLN A 1 154 ? 10.038 0.115 0.705 1.00 78.44 154 GLN A CA 1
ATOM 1180 C C . GLN A 1 154 ? 9.895 0.790 -0.659 1.00 78.44 154 GLN A C 1
ATOM 1182 O O . GLN A 1 154 ? 10.893 0.877 -1.363 1.00 78.44 154 GLN A O 1
ATOM 1187 N N . LEU A 1 155 ? 8.707 1.306 -0.990 1.00 78.69 155 LEU A N 1
ATOM 1188 C CA . LEU A 1 155 ? 8.448 2.025 -2.244 1.00 78.69 155 LEU A CA 1
ATOM 1189 C C . LEU A 1 155 ? 9.177 3.374 -2.324 1.00 78.69 155 LEU A C 1
ATOM 1191 O O . LEU A 1 155 ? 9.515 3.827 -3.409 1.00 78.69 155 LEU A O 1
ATOM 1195 N N . GLN A 1 156 ? 9.446 4.011 -1.182 1.00 78.69 156 GLN A N 1
ATOM 1196 C CA . GLN A 1 156 ? 10.132 5.307 -1.108 1.00 78.69 156 GLN A CA 1
ATOM 1197 C C . GLN A 1 156 ? 11.664 5.215 -1.210 1.00 78.69 156 GLN A C 1
ATOM 1199 O O . GLN A 1 156 ? 12.346 6.237 -1.132 1.00 78.69 156 GLN A O 1
ATOM 1204 N N . ARG A 1 157 ? 12.242 4.013 -1.341 1.00 81.19 157 ARG A N 1
ATOM 1205 C CA . ARG A 1 157 ? 13.701 3.873 -1.470 1.00 81.19 157 ARG A CA 1
ATOM 1206 C C . ARG A 1 157 ? 14.156 4.430 -2.815 1.00 81.19 157 ARG A C 1
ATOM 1208 O O . ARG A 1 157 ? 13.511 4.186 -3.832 1.00 81.19 157 ARG A O 1
ATOM 1215 N N . THR A 1 158 ? 15.317 5.081 -2.824 1.00 75.38 158 THR A N 1
ATOM 1216 C CA . THR A 1 158 ? 15.922 5.695 -4.021 1.00 75.38 158 THR A CA 1
ATOM 1217 C C . THR A 1 158 ? 16.163 4.705 -5.158 1.00 75.38 158 THR A C 1
ATOM 1219 O O . THR A 1 158 ? 16.136 5.090 -6.318 1.00 75.38 158 THR A O 1
ATOM 1222 N N . ASN A 1 159 ? 16.375 3.430 -4.825 1.00 78.62 159 ASN A N 1
ATOM 1223 C CA . ASN A 1 159 ? 16.758 2.390 -5.778 1.00 78.62 159 ASN A CA 1
ATOM 1224 C C . ASN A 1 159 ? 15.615 1.389 -6.024 1.00 78.62 159 ASN A C 1
ATOM 1226 O O . ASN A 1 159 ? 15.876 0.242 -6.376 1.00 78.62 159 ASN A O 1
ATOM 1230 N N . THR A 1 160 ? 14.361 1.770 -5.758 1.00 77.44 160 THR A N 1
ATOM 1231 C CA . THR A 1 160 ? 13.209 0.892 -6.010 1.00 77.44 160 THR A CA 1
ATOM 1232 C C . THR A 1 160 ? 12.992 0.765 -7.511 1.00 77.44 160 THR A C 1
ATOM 1234 O O . THR A 1 160 ? 12.636 1.738 -8.172 1.00 77.44 160 THR A O 1
ATOM 1237 N N . THR A 1 161 ? 13.199 -0.432 -8.052 1.00 81.44 161 THR A N 1
ATOM 1238 C CA . THR A 1 161 ? 12.942 -0.718 -9.469 1.00 81.44 161 THR A CA 1
ATOM 1239 C C . THR A 1 161 ? 11.458 -1.013 -9.718 1.00 81.44 161 THR A C 1
ATOM 1241 O O . THR A 1 161 ? 10.704 -1.312 -8.790 1.00 81.44 161 THR A O 1
ATOM 1244 N N . ILE A 1 162 ? 11.024 -0.996 -10.982 1.00 79.31 162 ILE A N 1
ATOM 1245 C CA . ILE A 1 162 ? 9.660 -1.413 -11.363 1.00 79.31 162 ILE A CA 1
ATOM 1246 C C . ILE A 1 162 ? 9.357 -2.865 -10.945 1.00 79.31 162 ILE A C 1
ATOM 1248 O O . ILE A 1 162 ? 8.245 -3.205 -10.541 1.00 79.31 162 ILE A O 1
ATOM 1252 N N . VAL A 1 163 ? 10.388 -3.708 -10.955 1.00 79.94 163 VAL A N 1
ATOM 1253 C CA . VAL A 1 163 ? 10.337 -5.104 -10.524 1.00 79.94 163 VAL A CA 1
ATOM 1254 C C . VAL A 1 163 ? 10.148 -5.203 -9.006 1.00 79.94 163 VAL A C 1
ATOM 1256 O O . VAL A 1 163 ? 9.335 -5.992 -8.516 1.00 79.94 163 VAL A O 1
ATOM 1259 N N . ASP A 1 164 ? 10.855 -4.364 -8.242 1.00 81.50 164 ASP A N 1
ATOM 1260 C CA . ASP A 1 164 ? 10.647 -4.249 -6.798 1.00 81.50 164 ASP A CA 1
ATOM 1261 C C . ASP A 1 164 ? 9.248 -3.743 -6.467 1.00 81.50 164 ASP A C 1
ATOM 1263 O O . ASP A 1 164 ? 8.632 -4.249 -5.532 1.00 81.50 164 ASP A O 1
ATOM 1267 N N . LEU A 1 165 ? 8.732 -2.789 -7.241 1.00 84.94 165 LEU A N 1
ATOM 1268 C CA . LEU A 1 165 ? 7.385 -2.259 -7.078 1.00 84.94 165 LEU A CA 1
ATOM 1269 C C . LEU A 1 165 ? 6.329 -3.367 -7.224 1.00 84.94 165 LEU A C 1
ATOM 1271 O O . LEU A 1 165 ? 5.505 -3.523 -6.319 1.00 84.94 165 LEU A O 1
ATOM 1275 N N . LEU A 1 166 ? 6.408 -4.200 -8.271 1.00 85.44 166 LEU A N 1
ATOM 1276 C CA . LEU A 1 166 ? 5.519 -5.359 -8.445 1.00 85.44 166 LEU A CA 1
ATOM 1277 C C . LEU A 1 166 ? 5.603 -6.319 -7.252 1.00 85.44 166 LEU A C 1
ATOM 1279 O O . LEU A 1 166 ? 4.582 -6.737 -6.702 1.00 85.44 166 LEU A O 1
ATOM 1283 N N . ARG A 1 167 ? 6.820 -6.637 -6.803 1.00 86.00 167 ARG A N 1
ATOM 1284 C CA . ARG A 1 167 ? 7.049 -7.543 -5.672 1.00 86.00 167 ARG A CA 1
ATOM 1285 C C . ARG A 1 167 ? 6.500 -6.988 -4.354 1.00 86.00 167 ARG A C 1
ATOM 1287 O O . ARG A 1 167 ? 5.889 -7.731 -3.586 1.00 86.00 167 ARG A O 1
ATOM 1294 N N . ILE A 1 168 ? 6.733 -5.707 -4.065 1.00 88.69 168 ILE A N 1
ATOM 1295 C CA . ILE A 1 168 ? 6.291 -5.048 -2.827 1.00 88.69 168 ILE A CA 1
ATOM 1296 C C . ILE A 1 168 ? 4.763 -4.982 -2.791 1.00 88.69 168 ILE A C 1
ATOM 1298 O O . ILE A 1 168 ? 4.159 -5.424 -1.812 1.00 88.69 168 ILE A O 1
ATOM 1302 N N . ILE A 1 169 ? 4.139 -4.482 -3.862 1.00 89.56 169 ILE A N 1
ATOM 1303 C CA . ILE A 1 169 ? 2.681 -4.361 -3.951 1.00 89.56 169 ILE A CA 1
ATOM 1304 C C . ILE A 1 169 ? 2.017 -5.740 -3.934 1.00 89.56 169 ILE A C 1
ATOM 1306 O O . ILE A 1 169 ? 1.099 -5.956 -3.143 1.00 89.56 169 ILE A O 1
ATOM 1310 N N . GLY A 1 170 ? 2.514 -6.698 -4.720 1.00 89.38 170 GLY A N 1
ATOM 1311 C CA . GLY A 1 170 ? 1.979 -8.061 -4.751 1.00 89.38 170 GLY A CA 1
ATOM 1312 C C . GLY A 1 170 ? 2.057 -8.756 -3.389 1.00 89.38 170 GLY A C 1
ATOM 1313 O O . GLY A 1 170 ? 1.090 -9.382 -2.950 1.00 89.38 170 GLY A O 1
ATOM 1314 N N . SER A 1 171 ? 3.171 -8.586 -2.669 1.00 91.31 171 SER A N 1
ATOM 1315 C CA . SER A 1 171 ? 3.331 -9.097 -1.301 1.00 91.31 171 SER A CA 1
ATOM 1316 C C . SER A 1 171 ? 2.340 -8.455 -0.325 1.00 91.31 171 SER A C 1
ATOM 1318 O O . SER A 1 171 ? 1.703 -9.160 0.465 1.00 91.31 171 SER A O 1
ATOM 1320 N N . LEU A 1 172 ? 2.153 -7.132 -0.403 1.00 92.06 172 LEU A N 1
ATOM 1321 C CA . LEU A 1 172 ? 1.198 -6.409 0.436 1.00 92.06 172 LEU A CA 1
ATOM 1322 C C . LEU A 1 172 ? -0.239 -6.878 0.176 1.00 92.06 172 LEU A C 1
ATOM 1324 O O . LEU A 1 172 ? -0.934 -7.246 1.122 1.00 92.06 172 LEU A O 1
ATOM 1328 N N . VAL A 1 173 ? -0.669 -6.917 -1.088 1.00 93.44 173 VAL A N 1
ATOM 1329 C CA . VAL A 1 173 ? -2.015 -7.370 -1.474 1.00 93.44 173 VAL A CA 1
ATOM 1330 C C . VAL A 1 173 ? -2.246 -8.813 -1.031 1.00 93.44 173 VAL A C 1
ATOM 1332 O O . VAL A 1 173 ? -3.264 -9.099 -0.407 1.00 93.44 173 VAL A O 1
ATOM 1335 N N . THR A 1 174 ? -1.276 -9.707 -1.244 1.00 94.12 174 THR A N 1
ATOM 1336 C CA . THR A 1 174 ? -1.365 -11.108 -0.796 1.00 94.12 174 THR A CA 1
ATOM 1337 C C . THR A 1 174 ? -1.499 -11.213 0.726 1.00 94.12 174 THR A C 1
ATOM 1339 O O . THR A 1 174 ? -2.301 -12.002 1.226 1.00 94.12 174 THR A O 1
ATOM 1342 N N . SER A 1 175 ? -0.740 -10.412 1.483 1.00 94.56 175 SER A N 1
ATOM 1343 C CA . SER A 1 175 ? -0.843 -10.361 2.948 1.00 94.56 175 SER A CA 1
ATOM 1344 C C . SER A 1 175 ? -2.232 -9.901 3.400 1.00 94.56 175 SER A C 1
ATOM 1346 O O . SER A 1 175 ? -2.850 -10.534 4.259 1.00 94.56 175 SER A O 1
ATOM 1348 N N . LEU A 1 176 ? -2.757 -8.830 2.796 1.00 94.44 176 LEU A N 1
ATOM 1349 C CA . LEU A 1 176 ? -4.086 -8.297 3.097 1.00 94.44 176 LEU A CA 1
ATOM 1350 C C . LEU A 1 176 ? -5.200 -9.286 2.729 1.00 94.44 176 LEU A C 1
ATOM 1352 O O . LEU A 1 176 ? -6.111 -9.496 3.530 1.00 94.44 176 LEU A O 1
ATOM 1356 N N . GLN A 1 177 ? -5.095 -9.949 1.577 1.00 96.00 177 GLN A N 1
ATOM 1357 C CA . GLN A 1 177 ? -6.063 -10.954 1.144 1.00 96.00 177 GLN A CA 1
ATOM 1358 C C . GLN A 1 177 ? -6.076 -12.156 2.092 1.00 96.00 177 GLN A C 1
ATOM 1360 O O . GLN A 1 177 ? -7.131 -12.549 2.580 1.00 96.00 177 GLN A O 1
ATOM 1365 N N . ARG A 1 178 ? -4.901 -12.656 2.493 1.00 95.38 178 ARG A N 1
ATOM 1366 C CA . ARG A 1 178 ? -4.802 -13.753 3.467 1.00 95.38 178 ARG A CA 1
ATOM 1367 C C . ARG A 1 178 ? -5.482 -13.412 4.794 1.00 95.38 178 ARG A C 1
ATOM 1369 O O . ARG A 1 178 ? -6.036 -14.296 5.444 1.00 95.38 178 ARG A O 1
ATOM 1376 N N . ARG A 1 179 ? -5.456 -12.147 5.222 1.00 93.94 179 ARG A N 1
ATOM 1377 C CA . ARG A 1 179 ? -6.148 -11.692 6.442 1.00 93.94 179 ARG A CA 1
ATOM 1378 C C . ARG A 1 179 ? -7.666 -11.723 6.294 1.00 93.94 179 ARG A C 1
ATOM 1380 O O . ARG A 1 179 ? -8.333 -12.048 7.272 1.00 93.94 179 ARG A O 1
ATOM 1387 N N . ILE A 1 180 ? -8.192 -11.425 5.105 1.00 94.81 180 ILE A N 1
ATOM 1388 C CA . ILE A 1 180 ? -9.613 -11.602 4.778 1.00 94.81 180 ILE A CA 1
ATOM 1389 C C . ILE A 1 180 ? -9.962 -13.091 4.836 1.00 94.81 180 ILE A C 1
ATOM 1391 O O . ILE A 1 180 ? -10.844 -13.476 5.600 1.00 94.81 180 ILE A O 1
ATOM 1395 N N . ASP A 1 181 ? -9.217 -13.929 4.114 1.00 95.56 181 ASP A N 1
ATOM 1396 C CA . ASP A 1 181 ? -9.515 -15.360 3.976 1.00 95.56 181 ASP A CA 1
ATOM 1397 C C . ASP A 1 181 ? -9.463 -16.095 5.325 1.00 95.56 181 ASP A C 1
ATOM 1399 O O . ASP A 1 181 ? -10.262 -16.986 5.607 1.00 95.56 181 ASP A O 1
ATOM 1403 N N . THR A 1 182 ? -8.535 -15.691 6.195 1.00 94.06 182 THR A N 1
ATOM 1404 C CA . THR A 1 182 ? -8.354 -16.280 7.532 1.00 94.06 182 THR A CA 1
ATOM 1405 C C . THR A 1 182 ? -9.123 -15.560 8.641 1.00 94.06 182 THR A C 1
ATOM 1407 O O . THR A 1 182 ? -9.059 -15.991 9.794 1.00 94.06 182 THR A O 1
ATOM 1410 N N . ASN A 1 183 ? -9.834 -14.467 8.333 1.00 91.94 183 ASN A N 1
ATOM 1411 C CA . ASN A 1 183 ? -10.451 -13.570 9.319 1.00 91.94 183 ASN A CA 1
ATOM 1412 C C . ASN A 1 183 ? -9.485 -13.165 10.455 1.00 91.94 183 ASN A C 1
ATOM 1414 O O . ASN A 1 183 ? -9.817 -13.217 11.644 1.00 91.94 183 ASN A O 1
ATOM 1418 N N . TYR A 1 184 ? -8.252 -12.790 10.098 1.00 91.75 184 TYR A N 1
ATOM 1419 C CA . TYR A 1 184 ? -7.194 -12.466 11.055 1.00 91.75 184 TYR A CA 1
ATOM 1420 C C . TYR A 1 184 ? -6.907 -10.957 11.143 1.00 91.75 184 TYR A C 1
ATOM 1422 O O . TYR A 1 184 ? -6.292 -10.359 10.259 1.00 91.75 184 TYR A O 1
ATOM 1430 N N . PHE A 1 185 ? -7.272 -10.356 12.282 1.00 86.88 185 PHE A N 1
ATOM 1431 C CA . PHE A 1 185 ? -7.186 -8.907 12.550 1.00 86.88 185 PHE A CA 1
ATOM 1432 C C . PHE A 1 185 ? -6.083 -8.514 13.553 1.00 86.88 185 PHE A C 1
ATOM 1434 O O . PHE A 1 185 ? -6.087 -7.407 14.096 1.00 86.88 185 PHE A O 1
ATOM 1441 N N . GLY A 1 186 ? -5.150 -9.432 13.825 1.00 86.88 186 GLY A N 1
ATOM 1442 C CA . GLY A 1 186 ? -4.124 -9.293 14.859 1.00 86.88 186 GLY A CA 1
ATOM 1443 C C . GLY A 1 186 ? -4.509 -9.967 16.178 1.00 86.88 186 GLY A C 1
ATOM 1444 O O . GLY A 1 186 ? -5.681 -10.047 16.544 1.00 86.88 186 GLY A O 1
ATOM 1445 N N . PHE A 1 187 ? -3.504 -10.465 16.902 1.00 85.56 187 PHE A N 1
ATOM 1446 C CA . PHE A 1 187 ? -3.703 -11.266 18.115 1.00 85.56 187 PHE A CA 1
ATOM 1447 C C . PHE A 1 187 ? -4.479 -10.518 19.208 1.00 85.56 187 PHE A C 1
ATOM 1449 O O . PHE A 1 187 ? -5.490 -11.024 19.686 1.00 85.56 187 PHE A O 1
ATOM 1456 N N . LYS A 1 188 ? -4.070 -9.286 19.543 1.00 80.75 188 LYS A N 1
ATOM 1457 C CA . LYS A 1 188 ? -4.747 -8.475 20.571 1.00 80.75 188 LYS A CA 1
ATOM 1458 C C . LYS A 1 188 ? -6.189 -8.136 20.194 1.00 80.75 188 LYS A C 1
ATOM 1460 O O . LYS A 1 188 ? -7.083 -8.268 21.021 1.00 80.75 188 LYS A O 1
ATOM 1465 N N . SER A 1 189 ? -6.431 -7.775 18.934 1.00 83.88 189 SER A N 1
ATOM 1466 C CA . SER A 1 189 ? -7.783 -7.542 18.413 1.00 83.88 189 SER A CA 1
ATOM 1467 C C . SER A 1 189 ? -8.640 -8.804 18.529 1.00 83.88 189 SER A C 1
ATOM 1469 O O . SER A 1 189 ? -9.790 -8.731 18.940 1.00 83.88 189 SER A O 1
ATOM 1471 N N . LYS A 1 190 ? -8.074 -9.982 18.226 1.00 89.56 190 LYS A N 1
ATOM 1472 C CA . LYS A 1 190 ? -8.763 -11.275 18.348 1.00 89.56 190 LYS A CA 1
ATOM 1473 C C . LYS A 1 190 ? -9.124 -11.614 19.797 1.00 89.56 190 LYS A C 1
ATOM 1475 O O . LYS A 1 190 ? -10.206 -12.149 20.020 1.00 89.56 190 LYS A O 1
ATOM 1480 N N . GLN A 1 191 ? -8.250 -11.313 20.760 1.00 88.31 191 GLN A N 1
ATOM 1481 C CA . GLN A 1 191 ? -8.544 -11.499 22.186 1.00 88.31 191 GLN A CA 1
ATOM 1482 C C . GLN A 1 191 ? -9.761 -10.665 22.598 1.00 88.31 191 GLN A C 1
ATOM 1484 O O . GLN A 1 191 ? -10.747 -11.231 23.057 1.00 88.31 191 GLN A O 1
ATOM 1489 N N . ILE A 1 192 ? -9.743 -9.360 22.303 1.00 84.50 192 ILE A N 1
ATOM 1490 C CA . ILE A 1 192 ? -10.846 -8.456 22.658 1.00 84.50 192 ILE A CA 1
ATOM 1491 C C . ILE A 1 192 ? -12.137 -8.834 21.914 1.00 84.50 192 ILE A C 1
ATOM 1493 O O . ILE A 1 192 ? -13.201 -8.886 22.519 1.00 84.50 192 ILE A O 1
ATOM 1497 N N . LEU A 1 193 ? -12.067 -9.183 20.623 1.00 88.44 193 LEU A N 1
ATOM 1498 C CA . LEU A 1 193 ? -13.237 -9.632 19.851 1.00 88.44 193 LEU A CA 1
ATOM 1499 C C . LEU A 1 193 ? -13.924 -10.863 20.452 1.00 88.44 193 LEU A C 1
ATOM 1501 O O . LEU A 1 193 ? -15.124 -11.033 20.259 1.00 88.44 193 LEU A O 1
ATOM 1505 N N . ASN A 1 194 ? -13.186 -11.742 21.131 1.00 89.38 194 ASN A N 1
ATOM 1506 C CA . ASN A 1 194 ? -13.762 -12.928 21.764 1.00 89.38 194 ASN A CA 1
ATOM 1507 C C . ASN A 1 194 ? -14.464 -12.624 23.093 1.00 89.38 194 ASN A C 1
ATOM 1509 O O . ASN A 1 194 ? -15.295 -13.421 23.514 1.00 89.38 194 ASN A O 1
ATOM 1513 N N . GLU A 1 195 ? -14.153 -11.491 23.719 1.00 89.31 195 GLU A N 1
ATOM 1514 C CA . GLU A 1 195 ? -14.789 -11.015 24.953 1.00 89.31 195 GLU A CA 1
ATOM 1515 C C . GLU A 1 195 ? -16.066 -10.201 24.670 1.00 89.31 195 GLU A C 1
ATOM 1517 O O . GLU A 1 195 ? -16.898 -10.010 25.556 1.00 89.31 195 GLU A O 1
ATOM 1522 N N . LEU A 1 196 ? -16.248 -9.730 23.429 1.00 87.25 196 LEU A N 1
ATOM 1523 C CA . LEU A 1 196 ? -17.400 -8.926 23.023 1.00 87.25 196 LEU A CA 1
ATOM 1524 C C . LEU A 1 196 ? -18.657 -9.773 22.733 1.00 87.25 196 LEU A C 1
ATOM 1526 O O . LEU A 1 196 ? -18.555 -10.902 22.243 1.00 87.25 196 LEU A O 1
ATOM 1530 N N . PRO A 1 197 ? -19.869 -9.211 22.935 1.00 91.25 197 PRO A N 1
ATOM 1531 C CA . PRO A 1 197 ? -21.117 -9.838 22.507 1.00 91.25 197 PRO A CA 1
ATOM 1532 C C . PRO A 1 197 ? -21.115 -10.163 21.009 1.00 91.25 197 PRO A C 1
ATOM 1534 O O . PRO A 1 197 ? -20.594 -9.388 20.202 1.00 91.25 197 PRO A O 1
ATOM 1537 N N . LYS A 1 198 ? -21.764 -11.272 20.629 1.00 91.12 198 LYS A N 1
ATOM 1538 C CA . LYS A 1 198 ? -21.775 -11.792 19.249 1.00 91.12 198 LYS A CA 1
ATOM 1539 C C . LYS A 1 198 ? -22.162 -10.734 18.208 1.00 91.12 198 LYS A C 1
ATOM 1541 O O . LYS A 1 198 ? -21.456 -10.565 17.224 1.00 91.12 198 LYS A O 1
ATOM 1546 N N . GLU A 1 199 ? -23.218 -9.967 18.470 1.00 89.94 199 GLU A N 1
ATOM 1547 C CA . GLU A 1 199 ? -23.693 -8.910 17.568 1.00 89.94 199 GLU A CA 1
ATOM 1548 C C . GLU A 1 199 ? -22.616 -7.845 17.286 1.00 89.94 199 GLU A C 1
ATOM 1550 O O . GLU A 1 199 ? -22.358 -7.491 16.134 1.00 89.94 199 GLU A O 1
ATOM 1555 N N . LYS A 1 200 ? -21.918 -7.379 18.330 1.00 85.31 200 LYS A N 1
ATOM 1556 C CA . LYS A 1 200 ? -20.829 -6.400 18.196 1.00 85.31 200 LYS A CA 1
ATOM 1557 C C . LYS A 1 200 ? -19.600 -6.990 17.519 1.00 85.31 200 LYS A C 1
ATOM 1559 O O . LYS A 1 200 ? -18.988 -6.327 16.682 1.00 85.31 200 LYS A O 1
ATOM 1564 N N . LYS A 1 201 ? -19.245 -8.229 17.867 1.00 90.12 201 LYS A N 1
ATOM 1565 C CA . LYS A 1 201 ? -18.141 -8.967 17.246 1.00 90.12 201 LYS A CA 1
ATOM 1566 C C . LYS A 1 201 ? -18.346 -9.080 15.737 1.00 90.12 201 LYS A C 1
ATOM 1568 O O . LYS A 1 201 ? -17.416 -8.797 14.981 1.00 90.12 201 LYS A O 1
ATOM 1573 N N . ASP A 1 202 ? -19.548 -9.443 15.305 1.00 90.44 202 ASP A N 1
ATOM 1574 C CA . ASP A 1 202 ? -19.881 -9.607 13.890 1.00 90.44 202 ASP A CA 1
ATOM 1575 C C . ASP A 1 202 ? -19.867 -8.252 13.161 1.00 90.44 202 ASP A C 1
ATOM 1577 O O . ASP A 1 202 ? -19.277 -8.129 12.084 1.00 90.44 202 ASP A O 1
ATOM 1581 N N . ALA A 1 203 ? -20.418 -7.199 13.779 1.00 88.69 203 ALA A N 1
ATOM 1582 C CA . ALA A 1 203 ? -20.409 -5.842 13.227 1.00 88.69 203 ALA A CA 1
ATOM 1583 C C . ALA A 1 203 ? -18.987 -5.267 13.058 1.00 88.69 203 ALA A C 1
ATOM 1585 O O . ALA A 1 203 ? -18.655 -4.703 12.007 1.00 88.69 203 ALA A O 1
ATOM 1586 N N . LEU A 1 204 ? -18.123 -5.429 14.067 1.00 86.44 204 LEU A N 1
ATOM 1587 C CA . LEU A 1 204 ? -16.724 -4.996 14.008 1.00 86.44 204 LEU A CA 1
ATOM 1588 C C . LEU A 1 204 ? -15.921 -5.815 13.000 1.00 86.44 204 LEU A C 1
ATOM 1590 O O . LEU A 1 204 ? -15.214 -5.235 12.179 1.00 86.44 204 LEU A O 1
ATOM 1594 N N . SER A 1 205 ? -16.071 -7.141 13.002 1.00 92.69 205 SER A N 1
ATOM 1595 C CA . SER A 1 205 ? -15.373 -8.014 12.050 1.00 92.69 205 SER A CA 1
ATOM 1596 C C . SER A 1 205 ? -15.741 -7.656 10.609 1.00 92.69 205 SER A C 1
ATOM 1598 O O . SER A 1 205 ? -14.860 -7.497 9.765 1.00 92.69 205 SER A O 1
ATOM 1600 N N . LYS A 1 206 ? -17.030 -7.407 10.336 1.00 91.81 206 LYS A N 1
ATOM 1601 C CA . LYS A 1 206 ? -17.493 -6.920 9.029 1.00 91.81 206 LYS A CA 1
ATOM 1602 C C . LYS A 1 206 ? -16.858 -5.577 8.659 1.00 91.81 206 LYS A C 1
ATOM 1604 O O . LYS A 1 206 ? -16.455 -5.383 7.511 1.00 91.81 206 LYS A O 1
ATOM 1609 N N . SER A 1 207 ? -16.741 -4.663 9.620 1.00 87.12 207 SER A N 1
ATOM 1610 C CA . SER A 1 207 ? -16.111 -3.353 9.409 1.00 87.12 207 SER A CA 1
ATOM 1611 C C . SER A 1 207 ? -14.616 -3.479 9.091 1.00 87.12 207 SER A C 1
ATOM 1613 O O . SER A 1 207 ? -14.130 -2.814 8.178 1.00 87.12 207 SER A O 1
ATOM 1615 N N . PHE A 1 208 ? -13.897 -4.373 9.776 1.00 91.06 208 PHE A N 1
ATOM 1616 C CA . PHE A 1 208 ? -12.482 -4.656 9.519 1.00 91.06 208 PHE A CA 1
ATOM 1617 C C . PHE A 1 208 ? -12.255 -5.276 8.141 1.00 91.06 208 PHE A C 1
ATOM 1619 O O . PHE A 1 208 ? -11.378 -4.822 7.408 1.00 91.06 208 PHE A O 1
ATOM 1626 N N . LEU A 1 209 ? -13.077 -6.253 7.750 1.00 94.06 209 LEU A N 1
ATOM 1627 C CA . LEU A 1 209 ? -13.022 -6.839 6.409 1.00 94.06 209 LEU A CA 1
ATOM 1628 C C . LEU A 1 209 ? -13.279 -5.788 5.330 1.00 94.06 209 LEU A C 1
ATOM 1630 O O . LEU A 1 209 ? -12.495 -5.671 4.394 1.00 94.06 209 LEU A O 1
ATOM 1634 N N . THR A 1 210 ? -14.321 -4.971 5.506 1.00 91.25 210 THR A N 1
ATOM 1635 C CA . THR A 1 210 ? -14.654 -3.886 4.569 1.00 91.25 210 THR A CA 1
ATOM 1636 C C . THR A 1 210 ? -13.498 -2.891 4.444 1.00 91.25 210 THR A C 1
ATOM 1638 O O . THR A 1 210 ? -13.192 -2.422 3.349 1.00 91.25 210 THR A O 1
ATOM 1641 N N . TYR A 1 211 ? -12.826 -2.570 5.553 1.00 88.56 211 TYR A N 1
ATOM 1642 C CA . TYR A 1 211 ? -11.659 -1.693 5.551 1.00 88.56 211 TYR A CA 1
ATOM 1643 C C . TYR A 1 211 ? -10.497 -2.283 4.739 1.00 88.56 211 TYR A C 1
ATOM 1645 O O . TYR A 1 211 ? -9.959 -1.600 3.869 1.00 88.56 211 TYR A O 1
ATOM 1653 N N . ILE A 1 212 ? -10.146 -3.555 4.966 1.00 91.75 212 ILE A N 1
ATOM 1654 C CA . ILE A 1 212 ? -9.076 -4.229 4.213 1.00 91.75 212 ILE A CA 1
ATOM 1655 C C . ILE A 1 212 ? -9.438 -4.318 2.723 1.00 91.75 212 ILE A C 1
ATOM 1657 O O . ILE A 1 212 ? -8.607 -4.004 1.875 1.00 91.75 212 ILE A O 1
ATOM 1661 N N . GLN A 1 213 ? -10.684 -4.673 2.398 1.00 93.62 213 GLN A N 1
ATOM 1662 C CA . GLN A 1 213 ? -11.171 -4.743 1.017 1.00 93.62 213 GLN A CA 1
ATOM 1663 C C . GLN A 1 213 ? -11.050 -3.402 0.294 1.00 93.62 213 GLN A C 1
ATOM 1665 O O . GLN A 1 213 ? -10.592 -3.364 -0.842 1.00 93.62 213 GLN A O 1
ATOM 1670 N N . ARG A 1 214 ? -11.395 -2.291 0.957 1.00 91.19 214 ARG A N 1
ATOM 1671 C CA . ARG A 1 214 ? -11.233 -0.946 0.383 1.00 91.19 214 ARG A CA 1
ATOM 1672 C C . ARG A 1 214 ? -9.774 -0.604 0.103 1.00 91.19 214 ARG A C 1
ATOM 1674 O O . ARG A 1 214 ? -9.498 0.040 -0.902 1.00 91.19 214 ARG A O 1
ATOM 1681 N N . ILE A 1 215 ? -8.847 -1.030 0.963 1.00 87.94 215 ILE A N 1
ATOM 1682 C CA . ILE A 1 215 ? -7.411 -0.836 0.724 1.00 87.94 215 ILE A CA 1
ATOM 1683 C C . ILE A 1 215 ? -6.960 -1.633 -0.498 1.00 87.94 215 ILE A C 1
ATOM 1685 O O . ILE A 1 215 ? -6.298 -1.071 -1.366 1.00 87.94 215 ILE A O 1
ATOM 1689 N N . ILE A 1 216 ? -7.324 -2.916 -0.577 1.00 92.75 216 ILE A N 1
ATOM 1690 C CA . ILE A 1 216 ? -6.988 -3.761 -1.729 1.00 92.75 216 ILE A CA 1
ATOM 1691 C C . ILE A 1 216 ? -7.553 -3.132 -3.001 1.00 92.75 216 ILE A C 1
ATOM 1693 O O . ILE A 1 216 ? -6.799 -2.886 -3.930 1.00 92.75 216 ILE A O 1
ATOM 1697 N N . GLN A 1 217 ? -8.838 -2.771 -3.005 1.00 91.81 217 GLN A N 1
ATOM 1698 C CA . GLN A 1 217 ? -9.486 -2.132 -4.147 1.00 91.81 217 GLN A CA 1
ATOM 1699 C C . GLN A 1 217 ? -8.781 -0.835 -4.560 1.00 91.81 217 GLN A C 1
ATOM 1701 O O . GLN A 1 217 ? -8.572 -0.606 -5.746 1.00 91.81 217 GLN A O 1
ATOM 1706 N N . TYR A 1 218 ? -8.388 0.004 -3.599 1.00 88.88 218 TYR A N 1
ATOM 1707 C CA . TYR A 1 218 ? -7.619 1.211 -3.886 1.00 88.88 218 TYR A CA 1
ATOM 1708 C C . TYR A 1 218 ? -6.290 0.871 -4.569 1.00 88.88 218 TYR A C 1
ATOM 1710 O O . TYR A 1 218 ? -6.004 1.410 -5.631 1.00 88.88 218 TYR A O 1
ATOM 1718 N N . ILE A 1 219 ? -5.500 -0.045 -4.000 1.00 87.00 219 ILE A N 1
ATOM 1719 C CA . ILE A 1 219 ? -4.204 -0.445 -4.566 1.00 87.00 219 ILE A CA 1
ATOM 1720 C C . ILE A 1 219 ? -4.393 -1.007 -5.977 1.00 87.00 219 ILE A C 1
ATOM 1722 O O . ILE A 1 219 ? -3.722 -0.560 -6.901 1.00 87.00 219 ILE A O 1
ATOM 1726 N N . THR A 1 220 ? -5.331 -1.934 -6.148 1.00 87.31 220 THR A N 1
ATOM 1727 C CA . THR A 1 220 ? -5.642 -2.588 -7.420 1.00 87.31 220 THR A CA 1
ATOM 1728 C C . THR A 1 220 ? -6.095 -1.582 -8.477 1.00 87.31 220 THR A C 1
ATOM 1730 O O . THR A 1 220 ? -5.571 -1.608 -9.578 1.00 87.31 220 THR A O 1
ATOM 1733 N N . ASN A 1 221 ? -6.956 -0.613 -8.149 1.00 87.69 221 ASN A N 1
ATOM 1734 C CA . ASN A 1 221 ? -7.408 0.398 -9.116 1.00 87.69 221 ASN A CA 1
ATOM 1735 C C . ASN A 1 221 ? -6.267 1.253 -9.695 1.00 87.69 221 ASN A C 1
ATOM 1737 O O . ASN A 1 221 ? -6.353 1.684 -10.842 1.00 87.69 221 ASN A O 1
ATOM 1741 N N . TYR A 1 222 ? -5.225 1.532 -8.907 1.00 83.00 222 TYR A N 1
ATOM 1742 C CA . TYR A 1 222 ? -4.047 2.270 -9.379 1.00 83.00 222 TYR A CA 1
ATOM 1743 C C . TYR A 1 222 ? -3.022 1.352 -10.048 1.00 83.00 222 TYR A C 1
ATOM 1745 O O . TYR A 1 222 ? -2.392 1.736 -11.031 1.00 83.00 222 TYR A O 1
ATOM 1753 N N . PHE A 1 223 ? -2.837 0.148 -9.511 1.00 82.00 223 PHE A N 1
ATOM 1754 C CA . PHE A 1 223 ? -1.841 -0.798 -9.996 1.00 82.00 223 PHE A CA 1
ATOM 1755 C C . PHE A 1 223 ? -2.259 -1.442 -11.322 1.00 82.00 223 PHE A C 1
ATOM 1757 O O . PHE A 1 223 ? -1.436 -1.572 -12.226 1.00 82.00 223 PHE A O 1
ATOM 1764 N N . ASP A 1 224 ? -3.542 -1.767 -11.477 1.00 81.62 224 ASP A N 1
ATOM 1765 C CA . ASP A 1 224 ? -4.051 -2.485 -12.644 1.00 81.62 224 ASP A CA 1
ATOM 1766 C C . ASP A 1 224 ? -3.958 -1.668 -13.937 1.00 81.62 224 ASP A C 1
ATOM 1768 O O . ASP A 1 224 ? -3.857 -2.247 -15.015 1.00 81.62 224 ASP A O 1
ATOM 1772 N N . GLN A 1 225 ? -3.900 -0.335 -13.842 1.00 81.69 225 GLN A N 1
ATOM 1773 C CA . GLN A 1 225 ? -3.729 0.550 -15.003 1.00 81.69 225 GLN A CA 1
ATOM 1774 C C . GLN A 1 225 ? -2.458 0.250 -15.804 1.00 81.69 225 GLN A C 1
ATOM 1776 O O . GLN A 1 225 ? -2.433 0.477 -17.005 1.00 81.69 225 GLN A O 1
ATOM 1781 N N . ASN A 1 226 ? -1.411 -0.249 -15.142 1.00 81.44 226 ASN A N 1
ATOM 1782 C CA . ASN A 1 226 ? -0.125 -0.568 -15.766 1.00 81.44 226 ASN A CA 1
ATOM 1783 C C . ASN A 1 226 ? 0.216 -2.056 -15.610 1.00 81.44 226 ASN A C 1
ATOM 1785 O O . ASN A 1 226 ? 1.384 -2.440 -15.628 1.00 81.44 226 ASN A O 1
ATOM 1789 N N . ARG A 1 227 ? -0.798 -2.907 -15.416 1.00 81.06 227 ARG A N 1
ATOM 1790 C CA . ARG A 1 227 ? -0.597 -4.328 -15.129 1.00 81.06 227 ARG A CA 1
ATOM 1791 C C . ARG A 1 227 ? 0.179 -5.051 -16.218 1.00 81.06 227 ARG A C 1
ATOM 1793 O O . ARG A 1 227 ? 1.096 -5.793 -15.891 1.00 81.06 227 ARG A O 1
ATOM 1800 N N . GLU A 1 228 ? -0.156 -4.795 -17.479 1.00 80.31 228 GLU A N 1
ATOM 1801 C CA . GLU A 1 228 ? 0.516 -5.400 -18.634 1.00 80.31 228 GLU A CA 1
ATOM 1802 C C . GLU A 1 228 ? 2.014 -5.078 -18.636 1.00 80.31 228 GLU A C 1
ATOM 1804 O O . GLU A 1 228 ? 2.841 -5.974 -18.790 1.00 80.31 228 GLU A O 1
ATOM 1809 N N . LEU A 1 229 ? 2.372 -3.822 -18.346 1.00 82.62 229 LEU A N 1
ATOM 1810 C CA . LEU A 1 229 ? 3.761 -3.395 -18.196 1.00 82.62 229 LEU A CA 1
ATOM 1811 C C . LEU A 1 229 ? 4.455 -4.154 -17.060 1.00 82.62 229 LEU A C 1
ATOM 1813 O O . LEU A 1 229 ? 5.559 -4.667 -17.237 1.00 82.62 229 LEU A O 1
ATOM 1817 N N . TYR A 1 230 ? 3.816 -4.242 -15.890 1.00 82.94 230 TYR A N 1
ATOM 1818 C CA . TYR A 1 230 ? 4.388 -4.937 -14.738 1.00 82.94 230 TYR A CA 1
ATOM 1819 C C . TYR A 1 230 ? 4.572 -6.436 -14.990 1.00 82.94 230 TYR A C 1
ATOM 1821 O O . TYR A 1 230 ? 5.596 -7.000 -14.606 1.00 82.94 230 TYR A O 1
ATOM 1829 N N . GLU A 1 231 ? 3.611 -7.084 -15.645 1.00 81.56 231 GLU A N 1
ATOM 1830 C CA . GLU A 1 231 ? 3.696 -8.493 -16.026 1.00 81.56 231 GLU A CA 1
ATOM 1831 C C . GLU A 1 231 ? 4.812 -8.715 -17.056 1.00 81.56 231 GLU A C 1
ATOM 1833 O O . GLU A 1 231 ? 5.630 -9.622 -16.868 1.00 81.56 231 GLU A O 1
ATOM 1838 N N . ALA A 1 232 ? 4.932 -7.834 -18.054 1.00 81.12 232 ALA A N 1
ATOM 1839 C CA . ALA A 1 232 ? 5.971 -7.888 -19.080 1.00 81.12 232 ALA A CA 1
ATOM 1840 C C . ALA A 1 232 ? 7.390 -7.749 -18.510 1.00 81.12 232 ALA A C 1
ATOM 1842 O O . ALA A 1 232 ? 8.292 -8.436 -18.971 1.00 81.12 232 ALA A O 1
ATOM 1843 N N . VAL A 1 233 ? 7.603 -6.927 -17.476 1.00 82.62 233 VAL A N 1
ATOM 1844 C CA . VAL A 1 233 ? 8.926 -6.763 -16.832 1.00 82.62 233 VAL A CA 1
ATOM 1845 C C . VAL A 1 233 ? 9.171 -7.743 -15.679 1.00 82.62 233 VAL A C 1
ATOM 1847 O O . VAL A 1 233 ? 10.285 -7.830 -15.160 1.00 82.62 233 VAL A O 1
ATOM 1850 N N . SER A 1 234 ? 8.155 -8.499 -15.252 1.00 81.25 234 SER A N 1
ATOM 1851 C CA . SER A 1 234 ? 8.229 -9.357 -14.061 1.00 81.25 234 SER A CA 1
ATOM 1852 C C . SER A 1 234 ? 9.319 -10.431 -14.149 1.00 81.25 234 SER A C 1
ATOM 1854 O O . SER A 1 234 ? 9.913 -10.792 -13.129 1.00 81.25 234 SER A O 1
ATOM 1856 N N . PHE A 1 235 ? 9.635 -10.917 -15.356 1.00 79.31 235 PHE A N 1
ATOM 1857 C CA . PHE A 1 235 ? 10.657 -11.944 -15.568 1.00 79.31 235 PHE A CA 1
ATOM 1858 C C . PHE A 1 235 ? 12.063 -11.478 -15.164 1.00 79.31 235 PHE A C 1
ATOM 1860 O O . PHE A 1 235 ? 12.882 -12.315 -14.794 1.00 79.31 235 PHE A O 1
ATOM 1867 N N . LEU A 1 236 ? 12.322 -10.166 -15.135 1.00 75.00 236 LEU A N 1
ATOM 1868 C CA . LEU A 1 236 ? 13.590 -9.591 -14.675 1.00 75.00 236 LEU A CA 1
ATOM 1869 C C . LEU A 1 236 ? 13.834 -9.822 -13.171 1.00 75.00 236 LEU A C 1
ATOM 1871 O O . LEU A 1 236 ? 14.960 -9.683 -12.704 1.00 75.00 236 LEU A O 1
ATOM 1875 N N . SER A 1 237 ? 12.803 -10.206 -12.404 1.00 72.88 237 SER A N 1
ATOM 1876 C CA . SER A 1 237 ? 12.961 -10.661 -11.011 1.00 72.88 237 SER A CA 1
ATOM 1877 C C . SER A 1 237 ? 13.454 -12.100 -10.873 1.00 72.88 237 SER A C 1
ATOM 1879 O O . SER A 1 237 ? 13.823 -12.507 -9.768 1.00 72.88 237 SER A O 1
ATOM 1881 N N . LYS A 1 238 ? 13.399 -12.904 -11.944 1.00 71.25 238 LYS A N 1
ATOM 1882 C CA . LYS A 1 238 ? 13.648 -14.343 -11.859 1.00 71.25 238 LYS A CA 1
ATOM 1883 C C . LYS A 1 238 ? 15.134 -14.606 -11.636 1.00 71.25 238 LYS A C 1
ATOM 1885 O O . LYS A 1 238 ? 15.992 -14.117 -12.361 1.00 71.25 238 LYS A O 1
ATOM 1890 N N . THR A 1 239 ? 15.429 -15.443 -10.648 1.00 65.12 239 THR A N 1
ATOM 1891 C CA . THR A 1 239 ? 16.790 -15.917 -10.359 1.00 65.12 239 THR A CA 1
ATOM 1892 C C . THR A 1 239 ? 17.252 -17.000 -11.335 1.00 65.12 239 THR A C 1
ATOM 1894 O O . THR A 1 239 ? 18.450 -17.159 -11.568 1.00 65.12 239 THR A O 1
ATOM 1897 N N . ASP A 1 240 ? 16.307 -17.715 -11.947 1.00 71.69 240 ASP A N 1
ATOM 1898 C CA . ASP A 1 240 ? 16.572 -18.754 -12.943 1.00 71.69 240 ASP A CA 1
ATOM 1899 C C . ASP A 1 240 ? 16.648 -18.156 -14.345 1.00 71.69 240 ASP A C 1
ATOM 1901 O O . ASP A 1 240 ? 15.783 -18.376 -15.191 1.00 71.69 240 ASP A O 1
ATOM 1905 N N . ILE A 1 241 ? 17.710 -17.384 -14.578 1.00 68.19 241 ILE A N 1
ATOM 1906 C CA . ILE A 1 241 ? 17.944 -16.680 -15.846 1.00 68.19 241 ILE A CA 1
ATOM 1907 C C . ILE A 1 241 ? 17.974 -17.657 -17.039 1.00 68.19 241 ILE A C 1
ATOM 1909 O O . ILE A 1 241 ? 17.536 -17.314 -18.130 1.00 68.19 241 ILE A O 1
ATOM 1913 N N . ASP A 1 242 ? 18.398 -18.907 -16.821 1.00 69.69 242 ASP A N 1
ATOM 1914 C C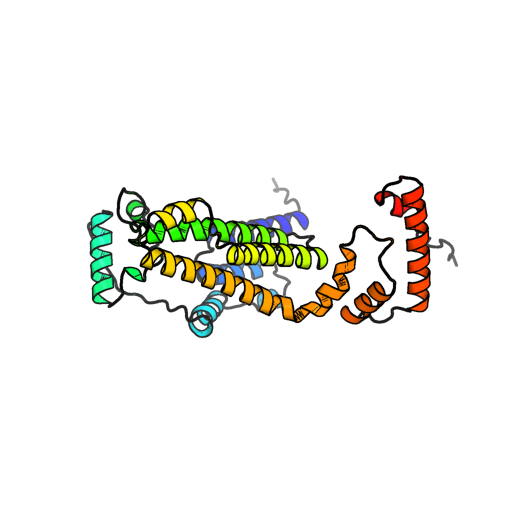A . ASP A 1 242 ? 18.474 -19.951 -17.857 1.00 69.69 242 ASP A CA 1
ATOM 1915 C C . ASP A 1 242 ? 17.099 -20.351 -18.423 1.00 69.69 242 ASP A C 1
ATOM 1917 O O . ASP A 1 242 ? 17.041 -20.953 -19.492 1.00 69.69 242 ASP A O 1
ATOM 1921 N N . ASN A 1 243 ? 16.019 -20.034 -17.700 1.00 76.31 243 ASN A N 1
ATOM 1922 C CA . ASN A 1 243 ? 14.634 -20.327 -18.072 1.00 76.31 243 ASN A CA 1
ATOM 1923 C C . ASN A 1 243 ? 13.897 -19.082 -18.598 1.00 76.31 243 ASN A C 1
ATOM 1925 O O . ASN A 1 243 ? 12.674 -19.100 -18.731 1.00 76.31 243 ASN A O 1
ATOM 1929 N N . ILE A 1 244 ? 14.604 -17.971 -18.827 1.00 79.62 244 ILE A N 1
ATOM 1930 C CA . ILE A 1 244 ? 14.018 -16.787 -19.455 1.00 79.62 244 ILE A CA 1
ATOM 1931 C C . ILE A 1 244 ? 13.997 -17.024 -20.961 1.00 79.62 244 ILE A C 1
ATOM 1933 O O . ILE A 1 244 ? 15.047 -17.074 -21.595 1.00 79.62 244 ILE A O 1
ATOM 1937 N N . GLU A 1 245 ? 12.803 -17.168 -21.523 1.00 86.38 245 GLU A N 1
ATOM 1938 C CA . GLU A 1 245 ? 12.582 -17.312 -22.962 1.00 86.38 245 GLU A CA 1
ATOM 1939 C C . GLU A 1 245 ? 12.773 -15.971 -23.684 1.00 86.38 245 GLU A C 1
ATOM 1941 O O . GLU A 1 245 ? 12.479 -14.910 -23.127 1.00 86.38 245 GLU A O 1
ATOM 1946 N N . PHE A 1 246 ? 13.234 -16.007 -24.937 1.00 85.19 246 PHE A N 1
ATOM 1947 C CA . PHE A 1 246 ? 13.423 -14.799 -25.748 1.00 85.19 246 PHE A CA 1
ATOM 1948 C C . PHE A 1 246 ? 12.118 -14.006 -25.939 1.00 85.19 246 PHE A C 1
ATOM 1950 O O . PHE A 1 246 ? 12.129 -12.777 -25.894 1.00 85.19 246 PHE A O 1
ATOM 1957 N N . ASP A 1 247 ? 10.975 -14.691 -26.019 1.00 87.38 247 ASP A N 1
ATOM 1958 C CA . ASP A 1 247 ? 9.658 -14.051 -26.120 1.00 87.38 247 ASP A CA 1
ATOM 1959 C C . ASP A 1 247 ? 9.355 -13.127 -24.927 1.00 87.38 247 ASP A C 1
ATOM 1961 O O . ASP A 1 247 ? 8.674 -12.113 -25.079 1.00 87.38 247 ASP A O 1
ATOM 1965 N N . CYS A 1 248 ? 9.908 -13.403 -23.738 1.00 83.62 248 CYS A N 1
ATOM 1966 C CA . CYS A 1 248 ? 9.786 -12.498 -22.590 1.00 83.62 248 CYS A CA 1
ATOM 1967 C C . CYS A 1 248 ? 10.498 -11.154 -22.831 1.00 83.62 248 CYS A C 1
ATOM 1969 O O . CYS A 1 248 ? 9.981 -10.114 -22.426 1.00 83.62 248 CYS A O 1
ATOM 1971 N N . LEU A 1 249 ? 11.653 -11.157 -23.508 1.00 82.19 249 LEU A N 1
ATOM 1972 C CA . LEU A 1 249 ? 12.382 -9.937 -23.880 1.00 82.19 249 LEU A CA 1
ATOM 1973 C C . LEU A 1 249 ? 11.629 -9.141 -24.946 1.00 82.19 249 LEU A C 1
ATOM 1975 O O . LEU A 1 249 ? 11.505 -7.924 -24.816 1.00 82.19 249 LEU A O 1
ATOM 1979 N N . ILE A 1 250 ? 11.072 -9.824 -25.948 1.00 83.50 250 ILE A N 1
ATOM 1980 C CA . ILE A 1 250 ? 10.250 -9.193 -26.987 1.00 83.50 250 ILE A CA 1
ATOM 1981 C C . ILE A 1 250 ? 9.026 -8.508 -26.362 1.00 83.50 250 ILE A C 1
ATOM 1983 O O . ILE A 1 250 ? 8.786 -7.323 -26.595 1.00 83.50 250 ILE A O 1
ATOM 1987 N N . ASN A 1 251 ? 8.289 -9.222 -25.506 1.00 84.94 251 ASN A N 1
ATOM 1988 C CA . ASN A 1 251 ? 7.120 -8.677 -24.812 1.00 84.94 251 ASN A CA 1
ATOM 1989 C C . ASN A 1 251 ? 7.481 -7.462 -23.941 1.00 84.94 251 ASN A C 1
ATOM 1991 O O . ASN A 1 251 ? 6.720 -6.498 -23.878 1.00 84.94 251 ASN A O 1
ATOM 1995 N N . CYS A 1 252 ? 8.656 -7.480 -23.308 1.00 83.44 252 CYS A N 1
ATOM 1996 C CA . CYS A 1 252 ? 9.178 -6.358 -22.530 1.00 83.44 252 CYS A CA 1
ATOM 1997 C C . CYS A 1 252 ? 9.429 -5.114 -23.392 1.00 83.44 252 CYS A C 1
ATOM 1999 O O . CYS A 1 252 ? 9.016 -4.018 -23.022 1.00 83.44 252 CYS A O 1
ATOM 2001 N N . ILE A 1 253 ? 10.069 -5.284 -24.554 1.00 82.25 253 ILE A N 1
ATOM 2002 C CA . ILE A 1 253 ? 10.376 -4.193 -25.492 1.00 82.25 253 ILE A CA 1
ATOM 2003 C C . ILE A 1 253 ? 9.098 -3.540 -26.004 1.00 82.25 253 ILE A C 1
ATOM 2005 O O . ILE A 1 253 ? 8.990 -2.313 -25.987 1.00 82.25 253 ILE A O 1
ATOM 2009 N N . PHE A 1 254 ? 8.114 -4.352 -26.399 1.00 81.56 254 PHE A N 1
ATOM 2010 C CA . PHE A 1 254 ? 6.824 -3.841 -26.852 1.00 81.56 254 PHE A CA 1
ATOM 2011 C C . PHE A 1 254 ? 6.065 -3.120 -25.736 1.00 81.56 254 PHE A C 1
ATOM 2013 O O . PHE A 1 254 ? 5.533 -2.038 -25.970 1.00 81.56 254 PHE A O 1
ATOM 2020 N N . ALA A 1 255 ? 6.056 -3.667 -24.516 1.00 80.00 255 ALA A N 1
ATOM 2021 C CA . ALA A 1 255 ? 5.388 -3.037 -23.378 1.00 80.00 255 ALA A CA 1
ATOM 2022 C C . ALA A 1 255 ? 6.048 -1.713 -22.951 1.00 80.00 255 ALA A C 1
ATOM 2024 O O . ALA A 1 255 ? 5.361 -0.794 -22.510 1.00 80.00 255 ALA A O 1
ATOM 2025 N N . LEU A 1 256 ? 7.374 -1.606 -23.082 1.00 79.06 256 LEU A N 1
ATOM 2026 C CA . LEU A 1 256 ? 8.138 -0.398 -22.762 1.00 79.06 256 LEU A CA 1
ATOM 2027 C C . LEU A 1 256 ? 8.180 0.623 -23.908 1.00 79.06 256 LEU A C 1
ATOM 2029 O O . LEU A 1 256 ? 8.662 1.732 -23.688 1.00 79.06 256 LEU A O 1
ATOM 2033 N N . ILE A 1 257 ? 7.671 0.268 -25.096 1.00 77.69 257 ILE A N 1
ATOM 2034 C CA . ILE A 1 257 ? 7.686 1.108 -26.304 1.00 77.69 257 ILE A CA 1
ATOM 2035 C C . ILE A 1 257 ? 9.121 1.583 -26.603 1.00 77.69 257 ILE A C 1
ATOM 2037 O O . ILE A 1 257 ? 9.397 2.773 -26.753 1.00 77.69 257 ILE A O 1
ATOM 2041 N N . VAL A 1 258 ? 10.075 0.645 -26.603 1.00 74.50 258 VAL A N 1
ATOM 2042 C CA . VAL A 1 258 ? 11.479 0.960 -26.901 1.00 74.50 258 VAL A CA 1
ATOM 2043 C C . VAL A 1 258 ? 11.688 0.945 -28.412 1.00 74.50 258 VAL A C 1
ATOM 2045 O O . VAL A 1 258 ? 11.725 -0.118 -29.030 1.00 74.50 258 VAL A O 1
ATOM 2048 N N . ASP A 1 259 ? 11.848 2.128 -28.999 1.00 76.06 259 ASP A N 1
ATOM 2049 C CA . ASP A 1 259 ? 12.135 2.278 -30.425 1.00 76.06 259 ASP A CA 1
ATOM 2050 C C . ASP A 1 259 ? 13.612 1.999 -30.750 1.00 76.06 259 ASP A C 1
ATOM 2052 O O . ASP A 1 259 ? 14.512 2.239 -29.943 1.00 76.06 259 ASP A O 1
ATOM 2056 N N . GLY A 1 260 ? 13.870 1.530 -31.974 1.00 75.94 260 GLY A N 1
ATOM 2057 C CA . GLY A 1 260 ? 15.229 1.372 -32.505 1.00 75.94 260 GLY A CA 1
ATOM 2058 C C . GLY A 1 260 ? 15.968 0.106 -32.063 1.00 75.94 260 GLY A C 1
ATOM 2059 O O . GLY A 1 260 ? 17.171 0.007 -32.292 1.00 75.94 260 GLY A O 1
ATOM 2060 N N . VAL A 1 261 ? 15.276 -0.863 -31.455 1.00 78.75 261 VAL A N 1
ATOM 2061 C CA . VAL A 1 261 ? 15.860 -2.173 -31.132 1.00 78.75 261 VAL A CA 1
ATOM 2062 C C . VAL A 1 261 ? 15.769 -3.101 -32.343 1.00 78.75 261 VAL A C 1
ATOM 2064 O O . VAL A 1 261 ? 14.678 -3.451 -32.791 1.00 78.75 261 VAL A O 1
ATOM 2067 N N . GLU A 1 262 ? 16.918 -3.535 -32.855 1.00 84.56 262 GLU A N 1
ATOM 2068 C CA . GLU A 1 262 ? 16.996 -4.547 -33.909 1.00 84.56 262 GLU A CA 1
ATOM 2069 C C . GLU A 1 262 ? 16.864 -5.949 -33.293 1.00 84.56 262 GLU A C 1
ATOM 2071 O O . GLU A 1 262 ? 17.761 -6.428 -32.597 1.00 84.56 262 GLU A O 1
ATOM 2076 N N . LEU A 1 263 ? 15.716 -6.600 -33.516 1.00 83.25 263 LEU A N 1
ATOM 2077 C CA . LEU A 1 263 ? 15.367 -7.873 -32.867 1.00 83.25 263 LEU A CA 1
ATOM 2078 C C . LEU A 1 263 ? 16.347 -9.007 -33.195 1.00 83.25 263 LEU A C 1
ATOM 2080 O O . LEU A 1 263 ? 16.607 -9.847 -32.335 1.00 83.25 263 LEU A O 1
ATOM 2084 N N . ASP A 1 264 ? 16.915 -9.011 -34.402 1.00 83.69 264 ASP A N 1
ATOM 2085 C CA . ASP A 1 264 ? 17.880 -10.028 -34.825 1.00 83.69 264 ASP A CA 1
ATOM 2086 C C . ASP A 1 264 ? 19.207 -9.896 -34.063 1.00 83.69 264 ASP A C 1
ATOM 2088 O O . ASP A 1 264 ? 19.739 -10.895 -33.575 1.00 83.69 264 ASP A O 1
ATOM 2092 N N . LEU A 1 265 ? 19.706 -8.667 -33.875 1.00 82.62 265 LEU A N 1
ATOM 2093 C CA . LEU A 1 265 ? 20.890 -8.413 -33.046 1.00 82.62 265 LEU A CA 1
ATOM 2094 C C . LEU A 1 265 ? 20.622 -8.762 -31.580 1.00 82.62 265 LEU A C 1
ATOM 2096 O O . LEU A 1 265 ? 21.432 -9.434 -30.946 1.00 82.62 265 LEU A O 1
ATOM 2100 N N . LEU A 1 266 ? 19.445 -8.401 -31.064 1.00 81.94 266 LEU A N 1
ATOM 2101 C CA . LEU A 1 266 ? 19.050 -8.752 -29.703 1.00 81.94 266 LEU A CA 1
ATOM 2102 C C . LEU A 1 266 ? 18.979 -10.273 -29.490 1.00 81.94 266 LEU A C 1
ATOM 2104 O O . LEU A 1 266 ? 19.322 -10.761 -28.413 1.00 81.94 266 LEU A O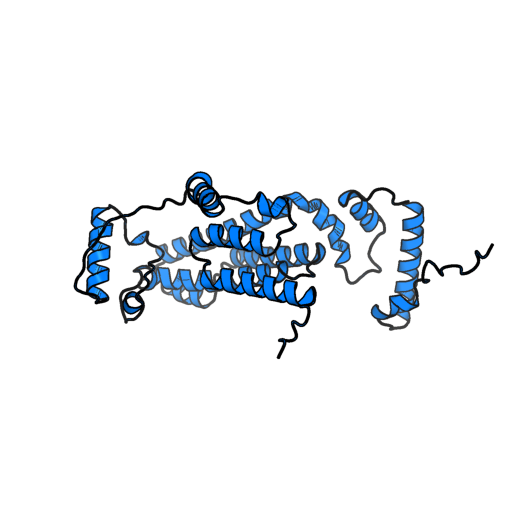 1
ATOM 2108 N N . PHE A 1 267 ? 18.533 -11.036 -30.491 1.00 84.19 267 PHE A N 1
ATOM 2109 C CA . PHE A 1 267 ? 18.517 -12.496 -30.420 1.00 84.19 267 PHE A CA 1
ATOM 2110 C C . PHE A 1 267 ? 19.934 -13.078 -30.353 1.00 84.19 267 PHE A C 1
ATOM 2112 O O . PHE A 1 267 ? 20.172 -14.037 -29.612 1.00 84.19 267 PHE A O 1
ATOM 2119 N N . ILE A 1 268 ? 20.885 -12.497 -31.090 1.00 82.00 268 ILE A N 1
ATOM 2120 C CA . ILE A 1 268 ? 22.301 -12.876 -31.007 1.00 82.00 268 ILE A CA 1
ATOM 2121 C C . ILE A 1 268 ? 22.822 -12.610 -29.588 1.00 82.00 268 ILE A C 1
ATOM 2123 O O . ILE A 1 268 ? 23.278 -13.552 -28.934 1.00 82.00 268 ILE A O 1
ATOM 2127 N N . ASP A 1 269 ? 22.645 -11.389 -29.075 1.00 82.25 269 ASP A N 1
ATOM 2128 C CA . ASP A 1 269 ? 23.080 -10.993 -27.728 1.00 82.25 269 ASP A CA 1
ATOM 2129 C C . ASP A 1 269 ? 22.465 -11.889 -26.640 1.00 82.25 269 ASP A C 1
ATOM 2131 O O . ASP A 1 269 ? 23.148 -12.353 -25.723 1.00 82.25 269 ASP A O 1
ATOM 2135 N N . TYR A 1 270 ? 21.169 -12.191 -26.756 1.00 83.94 270 TYR A N 1
ATOM 2136 C CA . TYR A 1 270 ? 20.463 -13.094 -25.848 1.00 83.94 270 TYR A CA 1
ATOM 2137 C C . TYR A 1 270 ? 21.118 -14.481 -25.799 1.00 83.94 270 TYR A C 1
ATOM 2139 O O . TYR A 1 270 ? 21.367 -15.012 -24.711 1.00 83.94 270 TYR A O 1
ATOM 2147 N N . ASN A 1 271 ? 21.434 -15.065 -26.958 1.00 82.69 271 ASN A N 1
ATOM 2148 C CA . ASN A 1 271 ? 22.067 -16.380 -27.026 1.00 82.69 271 ASN A CA 1
ATOM 2149 C C . ASN A 1 271 ? 23.496 -16.363 -26.466 1.00 82.69 271 ASN A C 1
ATOM 2151 O O . ASN A 1 271 ? 23.886 -17.299 -25.757 1.00 82.69 271 ASN A O 1
ATOM 2155 N N . GLU A 1 272 ? 24.262 -15.301 -26.724 1.00 81.00 272 GLU A N 1
ATOM 2156 C CA . GLU A 1 272 ? 25.603 -15.124 -26.161 1.00 81.00 272 GLU A CA 1
ATOM 2157 C C . GLU A 1 272 ? 25.566 -15.036 -24.631 1.00 81.00 272 GLU A C 1
ATOM 2159 O O . GLU A 1 272 ? 26.289 -15.772 -23.945 1.00 81.00 272 GLU A O 1
ATOM 2164 N N . ILE A 1 273 ? 24.662 -14.223 -24.079 1.00 79.69 273 ILE A N 1
ATOM 2165 C CA . ILE A 1 273 ? 24.459 -14.089 -22.632 1.00 79.69 273 ILE A CA 1
ATOM 2166 C C . ILE A 1 273 ? 24.034 -15.431 -22.023 1.00 79.69 273 ILE A C 1
ATOM 2168 O O . ILE A 1 273 ? 24.622 -15.870 -21.030 1.00 79.69 273 ILE A O 1
ATOM 2172 N N . LEU A 1 274 ? 23.065 -16.130 -22.623 1.00 79.38 274 LEU A N 1
ATOM 2173 C CA . LEU A 1 274 ? 22.583 -17.424 -22.128 1.00 79.38 274 LEU A CA 1
ATOM 2174 C C . LEU A 1 274 ? 23.699 -18.482 -22.129 1.00 79.38 274 LEU A C 1
ATOM 2176 O O . LEU A 1 274 ? 23.831 -19.265 -21.182 1.00 79.38 274 LEU A O 1
ATOM 2180 N N . SER A 1 275 ? 24.522 -18.509 -23.182 1.00 80.06 275 SER A N 1
ATOM 2181 C CA . SER A 1 275 ? 25.665 -19.421 -23.284 1.00 80.06 275 SER A CA 1
ATOM 2182 C C . SER A 1 275 ? 26.705 -19.142 -22.192 1.00 80.06 275 SER A C 1
ATOM 2184 O O . SER A 1 275 ? 27.144 -20.064 -21.497 1.00 80.06 275 SER A O 1
ATOM 2186 N N . THR A 1 276 ? 27.005 -17.865 -21.957 1.00 76.81 276 THR A N 1
ATOM 2187 C CA . THR A 1 276 ? 27.943 -17.393 -20.936 1.00 76.81 276 THR A CA 1
ATOM 2188 C C . THR A 1 276 ? 27.462 -17.743 -19.530 1.00 76.81 276 THR A C 1
ATOM 2190 O O . THR A 1 276 ? 28.217 -18.283 -18.717 1.00 76.81 276 THR A O 1
ATOM 2193 N N . LEU A 1 277 ? 26.180 -17.522 -19.244 1.00 73.69 277 LEU A N 1
ATOM 2194 C CA . LEU A 1 277 ? 25.561 -17.857 -17.962 1.00 73.69 277 LEU A CA 1
ATOM 2195 C C . LEU A 1 277 ? 25.631 -19.356 -17.652 1.00 73.69 277 LEU A C 1
ATOM 2197 O O . LEU A 1 277 ? 25.967 -19.742 -16.528 1.00 73.69 277 LEU A O 1
ATOM 2201 N N . LYS A 1 278 ? 25.393 -20.211 -18.656 1.00 77.06 278 LYS A N 1
ATOM 2202 C CA . LYS A 1 278 ? 25.535 -21.670 -18.521 1.00 77.06 278 LYS A CA 1
ATOM 2203 C C . LYS A 1 278 ? 26.975 -22.072 -18.185 1.00 77.06 278 LYS A C 1
ATOM 2205 O O . LYS A 1 278 ? 27.177 -22.978 -17.375 1.00 77.06 278 LYS A O 1
ATOM 2210 N N . ILE A 1 279 ? 27.976 -21.401 -18.759 1.00 76.69 279 ILE A N 1
ATOM 2211 C CA . ILE A 1 279 ? 29.400 -21.635 -18.457 1.00 76.69 279 ILE A CA 1
ATOM 2212 C C . ILE A 1 279 ? 29.732 -21.212 -17.016 1.00 76.69 279 ILE A C 1
ATOM 2214 O O . ILE A 1 279 ? 30.385 -21.960 -16.281 1.00 76.69 279 ILE A O 1
ATOM 2218 N N . ILE A 1 280 ? 29.247 -20.050 -16.573 1.00 70.56 280 ILE A N 1
ATOM 2219 C CA . ILE A 1 280 ? 29.466 -19.536 -15.210 1.00 70.56 280 ILE A CA 1
ATOM 2220 C C . ILE A 1 280 ? 28.843 -20.474 -14.165 1.00 70.56 280 ILE A C 1
ATOM 2222 O O . ILE A 1 280 ? 29.515 -20.871 -13.213 1.00 70.56 280 ILE A O 1
ATOM 2226 N N . LYS A 1 281 ? 27.600 -20.924 -14.382 1.00 72.75 281 LYS A N 1
ATOM 2227 C CA . LYS A 1 281 ? 26.936 -21.892 -13.493 1.00 72.75 281 LYS A CA 1
ATOM 2228 C C . LYS A 1 281 ? 27.675 -23.227 -13.415 1.00 72.75 281 LYS A C 1
ATOM 2230 O O . LYS A 1 281 ? 27.866 -23.751 -12.321 1.00 72.75 281 LYS A O 1
ATOM 2235 N N . ARG A 1 282 ? 28.143 -23.761 -14.550 1.00 72.56 282 ARG A N 1
ATOM 2236 C CA . ARG A 1 282 ? 28.931 -25.010 -14.595 1.00 72.56 282 ARG A CA 1
ATOM 2237 C C . ARG A 1 282 ? 30.290 -24.891 -13.905 1.00 72.56 282 ARG A C 1
ATOM 2239 O O . ARG A 1 282 ? 30.797 -25.887 -13.404 1.00 72.56 282 ARG A O 1
ATOM 2246 N N . SER A 1 283 ? 30.872 -23.694 -13.872 1.00 70.69 283 SER A N 1
ATOM 2247 C CA . SER A 1 283 ? 32.164 -23.429 -13.228 1.00 70.69 283 SER A CA 1
ATOM 2248 C C . SER A 1 283 ? 32.060 -23.067 -11.740 1.00 70.69 283 SER A C 1
ATOM 2250 O O . SER A 1 283 ? 33.088 -22.826 -11.110 1.00 70.69 283 SER A O 1
ATOM 2252 N N . GLY A 1 284 ? 30.849 -23.041 -11.164 1.00 66.12 284 GLY A N 1
ATOM 2253 C CA . GLY A 1 284 ? 30.619 -22.722 -9.749 1.00 66.12 284 GLY A CA 1
ATOM 2254 C C . GLY A 1 284 ? 30.931 -21.268 -9.373 1.00 66.12 284 GLY A C 1
ATOM 2255 O O . GLY A 1 284 ? 31.072 -20.961 -8.190 1.00 66.12 284 GLY A O 1
ATOM 2256 N N . ARG A 1 285 ? 31.072 -20.380 -10.366 1.00 64.62 285 ARG A N 1
ATOM 2257 C CA . ARG A 1 285 ? 31.403 -18.961 -10.177 1.00 64.62 285 ARG A CA 1
ATOM 2258 C C . ARG A 1 285 ? 30.152 -18.122 -9.920 1.00 64.62 285 ARG A C 1
ATOM 2260 O O . ARG A 1 285 ? 29.032 -18.524 -10.233 1.00 64.62 285 ARG A O 1
ATOM 2267 N N . SER A 1 286 ? 30.342 -16.952 -9.316 1.00 58.84 286 SER A N 1
ATOM 2268 C CA . SER A 1 286 ? 29.246 -16.058 -8.943 1.00 58.84 286 SER A CA 1
ATOM 2269 C C . SER A 1 286 ? 28.809 -15.211 -10.138 1.00 58.84 286 SER A C 1
ATOM 2271 O O . SER A 1 286 ? 29.635 -14.768 -10.927 1.00 58.84 286 SER A O 1
ATOM 2273 N N . LEU A 1 287 ? 27.515 -14.881 -10.224 1.00 57.09 287 LEU A N 1
ATOM 2274 C CA . LEU A 1 287 ? 26.979 -13.915 -11.200 1.00 57.09 287 LEU A CA 1
ATOM 2275 C C . LEU A 1 287 ? 27.661 -12.533 -11.127 1.00 57.09 287 LEU A C 1
ATOM 2277 O O . LEU A 1 287 ? 27.576 -11.760 -12.072 1.00 57.09 287 LEU A O 1
ATOM 2281 N N . ARG A 1 288 ? 28.364 -12.216 -10.030 1.00 54.38 288 ARG A N 1
ATOM 2282 C CA . ARG A 1 288 ? 29.164 -10.984 -9.901 1.00 54.38 288 ARG A CA 1
ATOM 2283 C C . ARG A 1 288 ? 30.403 -10.953 -10.806 1.00 54.38 288 ARG A C 1
ATOM 2285 O O . ARG A 1 288 ? 30.972 -9.884 -10.981 1.00 54.38 288 ARG A O 1
ATOM 2292 N N . ASP A 1 289 ? 30.784 -12.088 -11.392 1.00 52.84 289 ASP A N 1
ATOM 2293 C CA . ASP A 1 289 ? 31.941 -12.214 -12.284 1.00 52.84 289 ASP A CA 1
ATOM 2294 C C . ASP A 1 289 ? 31.587 -11.931 -13.764 1.00 52.84 289 ASP A C 1
ATOM 2296 O O . ASP A 1 289 ? 32.464 -11.963 -14.623 1.00 52.84 289 ASP A O 1
ATOM 2300 N N . LEU A 1 290 ? 30.318 -11.626 -14.083 1.00 50.47 290 LEU A N 1
ATOM 2301 C CA . LEU A 1 290 ? 29.839 -11.315 -15.446 1.00 50.47 290 LEU A CA 1
ATOM 2302 C C . LEU A 1 290 ? 30.550 -10.116 -16.091 1.00 50.47 290 LEU A C 1
ATOM 2304 O O . LEU A 1 290 ? 30.735 -10.093 -17.307 1.00 50.47 290 LEU A O 1
ATOM 2308 N N . THR A 1 291 ? 31.008 -9.153 -15.288 1.00 50.12 291 THR A N 1
ATOM 2309 C CA . THR A 1 291 ? 31.778 -7.984 -15.746 1.00 50.12 291 THR A CA 1
ATOM 2310 C C . THR A 1 291 ? 33.129 -8.352 -16.366 1.00 50.12 291 THR A C 1
ATOM 2312 O O . THR A 1 291 ? 33.726 -7.517 -17.034 1.00 50.12 291 THR A O 1
ATOM 2315 N N . LEU A 1 292 ? 33.620 -9.580 -16.155 1.00 45.97 292 LEU A N 1
ATOM 2316 C CA . LEU A 1 292 ? 34.855 -10.088 -16.764 1.00 45.97 292 LEU A CA 1
ATOM 2317 C C . LEU A 1 292 ? 34.629 -10.796 -18.108 1.00 45.97 292 LEU A C 1
ATOM 2319 O O . LEU A 1 292 ? 35.610 -11.103 -18.781 1.00 45.97 292 LEU A O 1
ATOM 2323 N N . VAL A 1 293 ? 33.379 -11.106 -18.474 1.00 44.50 293 VAL A N 1
ATOM 2324 C CA . VAL A 1 293 ? 33.076 -11.992 -19.615 1.00 44.50 293 VAL A CA 1
ATOM 2325 C C . VAL A 1 293 ? 32.400 -11.266 -20.776 1.00 44.50 293 VAL A C 1
ATOM 2327 O O . VAL A 1 293 ? 32.576 -11.676 -21.919 1.00 44.50 293 VAL A O 1
ATOM 2330 N N . LEU A 1 294 ? 31.688 -10.166 -20.523 1.00 40.41 294 LEU A N 1
ATOM 2331 C CA . LEU A 1 294 ? 31.210 -9.313 -21.609 1.00 40.41 294 LEU A CA 1
ATOM 2332 C C . LEU A 1 294 ? 32.397 -8.527 -22.188 1.00 40.41 294 LEU A C 1
ATOM 2334 O O . LEU A 1 294 ? 33.108 -7.870 -21.419 1.00 40.41 294 LEU A O 1
ATOM 2338 N N . PRO A 1 295 ? 32.649 -8.578 -23.509 1.00 39.28 295 PRO A N 1
ATOM 2339 C CA . PRO A 1 295 ? 33.681 -7.755 -24.110 1.00 39.28 295 PRO A CA 1
ATOM 2340 C C . PRO A 1 295 ? 33.336 -6.292 -23.836 1.00 39.28 295 PRO A C 1
ATOM 2342 O O . PRO A 1 295 ? 32.219 -5.841 -24.082 1.00 39.28 295 PRO A O 1
ATOM 2345 N N . SER A 1 296 ? 34.296 -5.549 -23.295 1.00 39.62 296 SER A N 1
ATOM 2346 C CA . SER A 1 296 ? 34.217 -4.101 -23.167 1.00 39.62 296 SER A CA 1
ATOM 2347 C C . SER A 1 296 ? 34.055 -3.492 -24.561 1.00 39.62 296 SER A C 1
ATOM 2349 O O . SER A 1 296 ? 35.024 -3.284 -25.290 1.00 39.62 296 SER A O 1
ATOM 2351 N N . GLY A 1 297 ? 32.802 -3.257 -24.948 1.00 38.03 297 GLY A N 1
ATOM 2352 C CA . GLY A 1 297 ? 32.449 -2.521 -26.148 1.00 38.03 297 GLY A CA 1
ATOM 2353 C C . GLY A 1 297 ? 33.014 -1.106 -26.068 1.00 38.03 297 GLY A C 1
ATOM 2354 O O . GLY A 1 297 ? 32.762 -0.383 -25.108 1.00 38.03 297 GLY A O 1
ATOM 2355 N N . VAL A 1 298 ? 33.765 -0.752 -27.112 1.00 36.19 298 VAL A N 1
ATOM 2356 C CA . VAL A 1 298 ? 34.479 0.509 -27.366 1.00 36.19 298 VAL A CA 1
ATOM 2357 C C . VAL A 1 298 ? 35.792 0.670 -26.586 1.00 36.19 298 VAL A C 1
ATOM 2359 O O . VAL A 1 298 ? 35.911 1.417 -25.617 1.00 36.19 298 VAL A O 1
ATOM 2362 N N . LYS A 1 299 ? 36.853 0.038 -27.106 1.00 33.72 299 LYS A N 1
ATOM 2363 C CA . LYS A 1 299 ? 38.181 0.659 -27.039 1.00 33.72 299 LYS A CA 1
ATOM 2364 C C . LYS A 1 299 ? 38.113 1.925 -27.894 1.00 33.72 299 LYS A C 1
ATOM 2366 O O . LYS A 1 299 ? 37.946 1.822 -29.104 1.00 33.72 299 LYS A O 1
ATOM 2371 N N . ASN A 1 300 ? 38.217 3.093 -27.266 1.00 33.62 300 ASN A N 1
ATOM 2372 C CA . ASN A 1 300 ? 38.539 4.325 -27.979 1.00 33.62 300 ASN A CA 1
ATOM 2373 C C . ASN A 1 300 ? 39.834 4.081 -28.759 1.00 33.62 300 ASN A C 1
ATOM 2375 O O . ASN A 1 300 ? 40.861 3.787 -28.148 1.00 33.62 300 ASN A O 1
ATOM 2379 N N . ASP A 1 301 ? 39.754 4.141 -30.083 1.00 30.31 301 ASP A N 1
ATOM 2380 C CA . ASP A 1 301 ? 40.903 4.077 -30.976 1.00 30.31 301 ASP A CA 1
ATOM 2381 C C . ASP A 1 301 ? 41.669 5.408 -30.871 1.00 30.31 301 ASP A C 1
ATOM 2383 O O . ASP A 1 301 ? 41.116 6.452 -31.227 1.00 30.31 301 ASP A O 1
ATOM 2387 N N . PRO A 1 302 ? 42.905 5.437 -30.340 1.00 39.47 302 PRO A N 1
ATOM 2388 C CA . PRO A 1 302 ? 43.705 6.643 -30.288 1.00 39.47 302 PRO A CA 1
ATOM 2389 C C . PRO A 1 302 ? 44.557 6.722 -31.558 1.00 39.47 302 PRO A C 1
ATOM 2391 O O . PRO A 1 302 ? 45.779 6.740 -31.475 1.00 39.47 302 PRO A O 1
ATOM 2394 N N . THR A 1 303 ? 43.937 6.726 -32.739 1.00 38.31 303 THR A N 1
ATOM 2395 C CA . THR A 1 303 ? 44.647 7.000 -33.997 1.00 38.31 303 THR A CA 1
ATOM 2396 C C . THR A 1 303 ? 43.800 7.813 -34.974 1.00 38.31 303 THR A C 1
ATOM 2398 O O . THR A 1 303 ? 43.408 7.353 -36.038 1.00 38.31 303 THR A O 1
ATOM 2401 N N . VAL A 1 304 ? 43.571 9.083 -34.636 1.00 33.88 304 VAL A N 1
ATOM 2402 C CA . VAL A 1 304 ? 43.411 10.138 -35.650 1.00 33.88 304 VAL A CA 1
ATOM 2403 C C . VAL A 1 304 ? 44.239 11.345 -35.207 1.00 33.88 304 VAL A C 1
ATOM 2405 O O . VAL A 1 304 ? 43.723 12.332 -34.693 1.00 33.88 304 VAL A O 1
ATOM 2408 N N . GLU A 1 305 ? 45.558 11.222 -35.361 1.00 33.12 305 GLU A N 1
ATOM 2409 C CA . GLU A 1 305 ? 46.401 12.362 -35.720 1.00 33.12 305 GLU A CA 1
ATOM 2410 C C . GLU A 1 305 ? 46.401 12.452 -37.249 1.00 33.12 305 GLU A C 1
ATOM 2412 O O . GLU A 1 305 ? 46.833 11.516 -37.926 1.00 33.12 305 GLU A O 1
ATOM 2417 N N . ASN A 1 306 ? 45.859 13.554 -37.767 1.00 34.94 306 ASN A N 1
ATOM 2418 C CA . ASN A 1 306 ? 46.354 14.312 -38.920 1.00 34.94 306 ASN A CA 1
ATOM 2419 C C . ASN A 1 306 ? 45.619 15.652 -38.980 1.00 34.94 306 ASN A C 1
ATOM 2421 O O . ASN A 1 306 ? 44.371 15.632 -39.074 1.00 34.94 306 ASN A O 1
#

Radius of gyration: 29.37 Å; chains: 1; bounding box: 72×66×74 Å